Protein AF-J3NF27-F1 (afdb_monomer)

Secondary structure (DSSP, 8-state):
---------------------------------------PPPP------PPPP---TT-HHHHHHHHTT-SS--PBPSS--GGGTTS--B-SSSHHHHHHHGGGTS-S--HHHHHHHHHHHTT-S-SHHHHHHHHHHHHHHHHHT----TTS-HHHHHHHHHHHHHHHHHHHSPPPHHHHHHHHHHHHHHHT--TTS-HHHHHHHHHHHHHHHHHT-

Solvent-accessible surface area (backbone atoms only — not comparable to full-atom values): 14207 Å² total; per-residue (Å²): 136,81,83,89,82,86,85,92,83,89,82,86,86,90,84,94,87,87,90,88,93,85,89,88,86,88,87,82,89,90,86,87,84,90,78,92,84,85,90,72,82,86,78,92,78,81,88,71,88,67,71,78,74,75,83,57,58,82,42,62,72,58,41,55,58,47,59,77,66,44,85,48,72,72,55,65,49,86,87,70,55,79,94,46,68,67,51,91,53,63,54,84,77,66,47,60,66,59,45,60,72,39,55,84,71,51,70,96,68,46,69,53,47,53,53,50,31,52,33,53,59,70,50,76,58,66,58,58,63,54,47,32,49,52,51,50,54,21,50,40,56,47,49,69,74,55,75,73,58,96,91,57,57,56,49,62,53,51,49,52,51,53,49,54,54,49,51,54,40,41,54,46,42,82,77,43,72,64,34,54,52,49,52,53,50,51,51,52,50,45,69,65,56,65,88,86,56,52,72,69,58,51,44,50,51,52,42,51,53,49,55,55,54,55,76,75,108

pLDDT: mean 72.09, std 24.54, range [23.0, 96.94]

Organism: Oryza brachyantha (NCBI:txid4533)

Radius of gyration: 32.24 Å; Cα contacts (8 Å, |Δi|>4): 129; chains: 1; bounding box: 86×68×74 Å

Structure (mmCIF, N/CA/C/O backbone):
data_AF-J3NF27-F1
#
_entry.id   AF-J3NF27-F1
#
loop_
_atom_site.group_PDB
_atom_site.id
_atom_site.type_symbol
_atom_site.label_atom_id
_atom_site.label_alt_id
_atom_site.label_comp_id
_atom_site.label_asym_id
_atom_site.label_entity_id
_atom_site.label_seq_id
_atom_site.pdbx_PDB_ins_code
_atom_site.Cartn_x
_atom_site.Cartn_y
_atom_site.Cartn_z
_atom_site.occupancy
_atom_site.B_iso_or_equiv
_atom_site.auth_seq_id
_atom_site.auth_comp_id
_atom_site.auth_asym_id
_atom_site.auth_atom_id
_atom_site.pdbx_PDB_model_num
ATOM 1 N N . MET A 1 1 ? 67.887 -5.709 55.151 1.00 38.72 1 MET A N 1
ATOM 2 C CA . MET A 1 1 ? 68.821 -4.666 54.676 1.00 38.72 1 MET A CA 1
ATOM 3 C C . MET A 1 1 ? 68.068 -3.852 53.633 1.00 38.72 1 MET A C 1
ATOM 5 O O . MET A 1 1 ? 67.828 -4.364 52.553 1.00 38.72 1 MET A O 1
ATOM 9 N N . LEU A 1 2 ? 67.312 -2.856 54.103 1.00 35.19 2 LEU A N 1
ATOM 10 C CA . LEU A 1 2 ? 67.632 -1.416 54.015 1.00 35.19 2 LEU A CA 1
ATOM 11 C C . LEU A 1 2 ? 67.381 -0.881 52.589 1.00 35.19 2 LEU A C 1
ATOM 13 O O . LEU A 1 2 ? 68.084 -1.260 51.667 1.00 35.19 2 LEU A O 1
ATOM 17 N N . SER A 1 3 ? 66.267 -0.193 52.328 1.00 27.91 3 SER A N 1
ATOM 18 C CA . SER A 1 3 ? 65.952 1.206 52.695 1.00 27.91 3 SER A CA 1
ATOM 19 C C . SER A 1 3 ? 66.432 2.211 51.641 1.00 27.91 3 SER A C 1
ATOM 21 O O . SER A 1 3 ? 67.626 2.415 51.485 1.00 27.91 3 SER A O 1
ATOM 23 N N . THR A 1 4 ? 65.443 2.835 50.980 1.00 28.27 4 THR A N 1
ATOM 24 C CA . THR A 1 4 ? 65.276 4.286 50.721 1.00 28.27 4 THR A CA 1
ATOM 25 C C . THR A 1 4 ? 66.460 5.122 50.213 1.00 28.27 4 THR A C 1
ATOM 27 O O . THR A 1 4 ? 67.489 5.175 50.871 1.00 28.27 4 THR A O 1
ATOM 30 N N . LEU A 1 5 ? 66.219 5.968 49.196 1.00 31.45 5 LEU A N 1
ATOM 31 C CA . LEU A 1 5 ? 66.137 7.442 49.341 1.00 31.45 5 LEU A CA 1
ATOM 32 C C . LEU A 1 5 ? 66.128 8.167 47.976 1.00 31.45 5 LEU A C 1
ATOM 34 O O . LEU A 1 5 ? 67.059 8.044 47.186 1.00 31.45 5 LEU A O 1
ATOM 38 N N . SER A 1 6 ? 65.099 8.994 47.755 1.00 32.41 6 SER A N 1
ATOM 39 C CA . SER A 1 6 ? 65.189 10.239 46.965 1.00 32.41 6 SER A CA 1
ATOM 40 C C . SER A 1 6 ? 66.059 11.269 47.709 1.00 32.41 6 SER A C 1
ATOM 42 O O . SER A 1 6 ? 66.229 11.137 48.923 1.00 32.41 6 SER A O 1
ATOM 44 N N . PRO A 1 7 ? 66.575 12.322 47.044 1.00 37.19 7 PRO A N 1
ATOM 45 C CA . PRO A 1 7 ? 65.906 13.648 47.051 1.00 37.19 7 PRO A CA 1
ATOM 46 C C . PRO A 1 7 ? 66.094 14.403 45.700 1.00 37.19 7 PRO A C 1
ATOM 48 O O . PRO A 1 7 ? 67.005 14.091 44.947 1.00 37.19 7 PRO A O 1
ATOM 51 N N . ALA A 1 8 ? 65.250 15.307 45.181 1.00 27.48 8 ALA A N 1
ATOM 52 C CA . ALA A 1 8 ? 64.529 16.485 45.692 1.00 27.48 8 ALA A CA 1
ATOM 53 C C . ALA A 1 8 ? 65.416 17.676 46.130 1.00 27.48 8 ALA A C 1
ATOM 55 O O . ALA A 1 8 ? 65.909 17.660 47.248 1.00 27.48 8 ALA A O 1
ATOM 56 N N . LEU A 1 9 ? 65.541 18.722 45.286 1.00 28.27 9 LEU A N 1
ATOM 57 C CA . LEU A 1 9 ? 65.579 20.177 45.617 1.00 28.27 9 LEU A CA 1
ATOM 58 C C . LEU A 1 9 ? 65.883 20.969 44.317 1.00 28.27 9 LEU A C 1
ATOM 60 O O . LEU A 1 9 ? 66.938 20.782 43.732 1.00 28.27 9 LEU A O 1
ATOM 64 N N . SER A 1 10 ? 64.976 21.715 43.674 1.00 28.06 10 SER A N 1
ATOM 65 C CA . SER A 1 10 ? 64.235 22.934 44.055 1.00 28.06 10 SER A CA 1
ATOM 66 C C . SER A 1 10 ? 65.091 24.202 44.179 1.00 28.06 10 SER A C 1
ATOM 68 O O . SER A 1 10 ? 66.034 24.207 44.965 1.00 28.06 10 SER A O 1
ATOM 70 N N . LYS A 1 11 ? 64.664 25.291 43.510 1.00 28.86 11 LYS A N 1
ATOM 71 C CA . LYS A 1 11 ? 64.509 26.649 44.084 1.00 28.86 11 LYS A CA 1
ATOM 72 C C . LYS A 1 11 ? 63.882 27.646 43.081 1.00 28.86 11 LYS A C 1
ATOM 74 O O . LYS A 1 11 ? 64.509 28.089 42.131 1.00 28.86 11 LYS A O 1
ATOM 79 N N . GLN A 1 12 ? 62.623 27.995 43.358 1.00 29.30 12 GLN A N 1
ATOM 80 C CA . GLN A 1 12 ? 62.011 29.340 43.229 1.00 29.30 12 GLN A CA 1
ATOM 81 C C . GLN A 1 12 ? 62.743 30.352 44.172 1.00 29.30 12 GLN A C 1
ATOM 83 O O . GLN A 1 12 ? 63.529 29.828 44.972 1.00 29.30 12 GLN A O 1
ATOM 88 N N . PRO A 1 13 ? 62.494 31.707 44.246 1.00 37.75 13 PRO A N 1
ATOM 89 C CA . PRO A 1 13 ? 61.142 32.338 44.291 1.00 37.75 13 PRO A CA 1
ATOM 90 C C . PRO A 1 13 ? 60.928 33.888 44.077 1.00 37.75 13 PRO A C 1
ATOM 92 O O . PRO A 1 13 ? 61.870 34.666 44.039 1.00 37.75 13 PRO A O 1
ATOM 95 N N . LYS A 1 14 ? 59.631 34.299 44.148 1.00 27.17 14 LYS A N 1
ATOM 96 C CA . LYS A 1 14 ? 59.021 35.545 44.747 1.00 27.17 14 LYS A CA 1
ATOM 97 C C . LYS A 1 14 ? 59.155 36.899 43.988 1.00 27.17 14 LYS A C 1
ATOM 99 O O . LYS A 1 14 ? 60.153 37.126 43.334 1.00 27.17 14 LYS A O 1
ATOM 104 N N . THR A 1 15 ? 58.196 37.855 43.979 1.00 26.75 15 THR A N 1
ATOM 105 C CA . THR A 1 15 ? 57.258 38.394 45.019 1.00 26.75 15 THR A CA 1
ATOM 106 C C . THR A 1 15 ? 56.151 39.280 44.352 1.00 26.75 15 THR A C 1
ATOM 108 O O . THR A 1 15 ? 56.492 40.022 43.443 1.00 26.75 15 THR A O 1
ATOM 111 N N . VAL A 1 16 ? 54.826 39.112 44.564 1.00 26.61 16 VAL A N 1
ATOM 112 C CA . VAL A 1 16 ? 53.855 39.715 45.547 1.00 26.61 16 VAL A CA 1
ATOM 113 C C . VAL A 1 16 ? 53.497 41.220 45.379 1.00 26.61 16 VAL A C 1
ATOM 115 O O . VAL A 1 16 ? 54.385 42.053 45.523 1.00 26.61 16 VAL A O 1
ATOM 118 N N . LYS A 1 17 ? 52.189 41.559 45.219 1.00 27.86 17 LYS A N 1
ATOM 119 C CA . LYS A 1 17 ? 51.332 42.392 46.133 1.00 27.86 17 LYS A CA 1
ATOM 120 C C . LYS A 1 17 ? 49.906 42.705 45.572 1.00 27.86 17 LYS A C 1
ATOM 122 O O . LYS A 1 17 ? 49.760 43.311 44.521 1.00 27.86 17 LYS A O 1
ATOM 127 N N . THR A 1 18 ? 48.879 42.293 46.329 1.00 28.12 18 THR A N 1
ATOM 128 C CA . THR A 1 18 ? 47.422 42.662 46.376 1.00 28.12 18 THR A CA 1
ATOM 129 C C . THR A 1 18 ? 47.214 43.997 47.172 1.00 28.12 18 THR A C 1
ATOM 131 O O . THR A 1 18 ? 48.272 44.500 47.559 1.00 28.12 18 THR A O 1
ATOM 134 N N . PRO A 1 19 ? 46.016 44.577 47.558 1.00 36.19 19 PRO A N 1
ATOM 135 C CA . PRO A 1 19 ? 44.650 43.990 47.756 1.00 36.19 19 PRO A CA 1
ATOM 136 C C . PRO A 1 19 ? 43.342 44.908 47.787 1.00 36.19 19 PRO A C 1
ATOM 138 O O . PRO A 1 19 ? 43.402 46.115 47.621 1.00 36.19 19 PRO A O 1
ATOM 141 N N . PHE A 1 20 ? 42.178 44.288 48.126 1.00 24.28 20 PHE A N 1
ATOM 142 C CA . PHE A 1 20 ? 40.976 44.728 48.927 1.00 24.28 20 PHE A CA 1
ATOM 143 C C . PHE A 1 20 ? 39.781 45.631 48.419 1.00 24.28 20 PHE A C 1
ATOM 145 O O . PHE A 1 20 ? 39.892 46.843 48.335 1.00 24.28 20 PHE A O 1
ATOM 152 N N . ARG A 1 21 ? 38.590 44.979 48.286 1.00 23.00 21 ARG A N 1
ATOM 153 C CA . ARG A 1 21 ? 37.154 45.212 48.721 1.00 23.00 21 ARG A CA 1
ATOM 154 C C . ARG A 1 21 ? 36.420 46.592 48.755 1.00 23.00 21 ARG A C 1
ATOM 156 O O . ARG A 1 21 ? 36.882 47.478 49.462 1.00 23.00 21 ARG A O 1
ATOM 163 N N . LYS A 1 22 ? 35.137 46.625 48.288 1.00 24.41 22 LYS A N 1
ATOM 164 C CA . LYS A 1 22 ? 33.825 46.835 49.022 1.00 24.41 22 LYS A CA 1
ATOM 165 C C . LYS A 1 22 ? 32.648 47.314 48.101 1.00 24.41 22 LYS A C 1
ATOM 16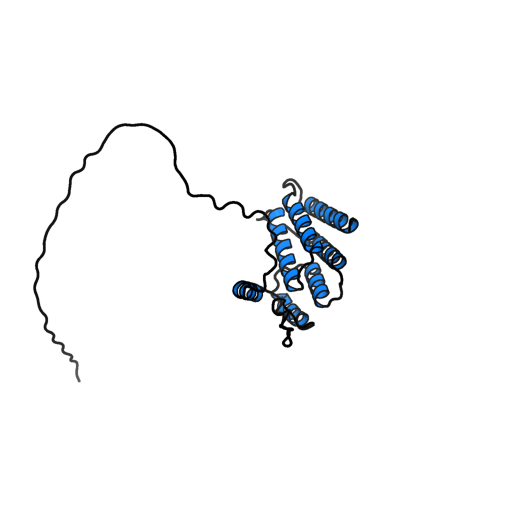7 O O . LYS A 1 22 ? 32.875 48.161 47.250 1.00 24.41 22 LYS A O 1
ATOM 172 N N . ASP A 1 23 ? 31.421 46.803 48.319 1.00 23.97 23 ASP A N 1
ATOM 173 C CA . ASP A 1 23 ? 30.097 47.220 47.745 1.00 23.97 23 ASP A CA 1
ATOM 174 C C . ASP A 1 23 ? 29.481 48.466 48.470 1.00 23.97 23 ASP A C 1
ATOM 176 O O . ASP A 1 23 ? 30.093 48.908 49.446 1.00 23.97 23 ASP A O 1
ATOM 180 N N . PRO A 1 24 ? 28.191 48.875 48.275 1.00 42.59 24 PRO A N 1
ATOM 181 C CA . PRO A 1 24 ? 27.401 49.366 47.115 1.00 42.59 24 PRO A CA 1
ATOM 182 C C . PRO A 1 24 ? 26.799 50.790 47.410 1.00 42.59 24 PRO A C 1
ATOM 184 O O . PRO A 1 24 ? 27.297 51.458 48.316 1.00 42.59 24 PRO A O 1
ATOM 187 N N . PRO A 1 25 ? 25.742 51.301 46.718 1.00 29.50 25 PRO A N 1
ATOM 188 C CA . PRO A 1 25 ? 24.385 51.101 47.269 1.00 29.50 25 PRO A CA 1
ATOM 189 C C . PRO A 1 25 ? 23.214 50.983 46.261 1.00 29.50 25 PRO A C 1
ATOM 191 O O . PRO A 1 25 ? 23.238 51.484 45.139 1.00 29.50 25 PRO A O 1
ATOM 194 N N . GLN A 1 26 ? 22.155 50.332 46.754 1.00 25.97 26 GLN A N 1
ATOM 195 C CA . GLN A 1 26 ? 20.780 50.277 46.243 1.00 25.97 26 GLN A CA 1
ATOM 196 C C . GLN A 1 26 ? 20.102 51.655 46.173 1.00 25.97 26 GLN A C 1
ATOM 198 O O . GLN A 1 26 ? 20.280 52.451 47.090 1.00 25.97 26 GLN A O 1
ATOM 203 N N . VAL A 1 27 ? 19.164 51.826 45.228 1.00 25.62 27 VAL A N 1
ATOM 204 C CA . VAL A 1 27 ? 17.848 52.446 45.497 1.00 25.62 27 VAL A CA 1
ATOM 205 C C . VAL A 1 27 ? 16.772 51.719 44.667 1.00 25.62 27 VAL A C 1
ATOM 207 O O . VAL A 1 27 ? 16.910 51.563 43.458 1.00 25.62 27 VAL A O 1
ATOM 210 N N . THR A 1 28 ? 15.706 51.261 45.326 1.00 24.97 28 THR A N 1
ATOM 211 C CA . THR A 1 28 ? 14.440 50.746 44.750 1.00 24.97 28 THR A CA 1
ATOM 212 C C . THR A 1 28 ? 13.275 51.703 45.115 1.00 24.97 28 THR A C 1
ATOM 214 O O . THR A 1 28 ? 13.498 52.600 45.923 1.00 24.97 28 THR A O 1
ATOM 217 N N . PRO A 1 29 ? 12.015 51.434 44.702 1.00 42.75 29 PRO A N 1
ATOM 218 C CA . PRO A 1 29 ? 11.220 51.982 43.580 1.00 42.75 29 PRO A CA 1
ATOM 219 C C . PRO A 1 29 ? 10.152 53.013 44.102 1.00 42.75 29 PRO A C 1
ATOM 221 O O . PRO A 1 29 ? 10.352 53.444 45.239 1.00 42.75 29 PRO A O 1
ATOM 224 N N . PRO A 1 30 ? 9.053 53.462 43.411 1.00 37.19 30 PRO A N 1
ATOM 225 C CA . PRO A 1 30 ? 7.902 52.631 42.975 1.00 37.19 30 PRO A CA 1
ATOM 226 C C . PRO A 1 30 ? 7.066 53.146 41.751 1.00 37.19 30 PRO A C 1
ATOM 228 O O . PRO A 1 30 ? 7.314 54.204 41.187 1.00 37.19 30 PRO A O 1
ATOM 231 N N . VAL A 1 31 ? 5.990 52.396 41.447 1.00 25.67 31 VAL A N 1
ATOM 232 C CA . VAL A 1 31 ? 4.695 52.803 40.827 1.00 25.67 31 VAL A CA 1
ATOM 233 C C . VAL A 1 31 ? 4.451 52.536 39.319 1.00 25.67 31 VAL A C 1
ATOM 235 O O . VAL A 1 31 ? 4.689 53.369 38.458 1.00 25.67 31 VAL A O 1
ATOM 238 N N . ALA A 1 32 ? 3.842 51.363 39.086 1.00 27.17 32 ALA A N 1
ATOM 239 C CA . ALA A 1 32 ? 2.596 51.079 38.344 1.00 27.17 32 ALA A CA 1
ATOM 240 C C . ALA A 1 32 ? 2.436 51.259 36.807 1.00 27.17 32 ALA A C 1
ATOM 242 O O . ALA A 1 32 ? 2.627 52.326 36.237 1.00 27.17 32 ALA A O 1
ATOM 243 N N . SER A 1 33 ? 1.853 50.185 36.239 1.00 30.47 33 SER A N 1
ATOM 244 C CA . SER A 1 33 ? 0.813 50.132 35.188 1.00 30.47 33 SER A CA 1
ATOM 245 C C . SER A 1 33 ? 1.198 49.790 33.735 1.00 30.47 33 SER A C 1
ATOM 247 O O . SER A 1 33 ? 1.707 50.604 32.977 1.00 30.47 33 SER A O 1
ATOM 249 N N . ASP A 1 34 ? 0.821 48.556 33.369 1.00 28.70 34 ASP A N 1
ATOM 250 C CA . ASP A 1 34 ? 0.166 48.107 32.127 1.00 28.70 34 ASP A CA 1
ATOM 251 C C . ASP A 1 34 ? 0.653 48.594 30.747 1.00 28.70 34 ASP A C 1
ATOM 253 O O . ASP A 1 34 ? 0.306 49.681 30.294 1.00 28.70 34 ASP A O 1
ATOM 257 N N . LYS A 1 35 ? 1.239 47.672 29.964 1.00 30.81 35 LYS A N 1
ATOM 258 C CA . LYS A 1 35 ? 0.612 47.072 28.756 1.00 30.81 35 LYS A CA 1
ATOM 259 C C . LYS A 1 35 ? 1.616 46.238 27.946 1.00 30.81 35 LYS A C 1
ATOM 261 O O . LYS A 1 35 ? 2.618 46.733 27.454 1.00 30.81 35 LYS A O 1
ATOM 266 N N . LYS A 1 36 ? 1.259 44.961 27.764 1.00 27.81 36 LYS A N 1
ATOM 267 C CA . LYS A 1 36 ? 1.225 44.213 26.491 1.00 27.81 36 LYS A CA 1
ATOM 268 C C . LYS A 1 36 ? 2.224 44.654 25.405 1.00 27.81 36 LYS A C 1
ATOM 270 O O . LYS A 1 36 ? 1.997 45.675 24.772 1.00 27.81 36 LYS A O 1
ATOM 275 N N . THR A 1 37 ? 3.224 43.813 25.111 1.00 27.34 37 THR A N 1
ATOM 276 C CA . THR A 1 37 ? 3.481 43.139 23.809 1.00 27.34 37 THR A CA 1
ATOM 277 C C . THR A 1 37 ? 4.755 42.294 23.968 1.00 27.34 37 THR A C 1
ATOM 279 O O . THR A 1 37 ? 5.854 42.827 24.037 1.00 27.34 37 THR A O 1
ATOM 282 N N . SER A 1 38 ? 4.616 40.972 24.097 1.00 29.09 38 SER A N 1
ATOM 283 C CA . SER A 1 38 ? 5.748 40.036 24.069 1.00 29.09 38 SER A CA 1
ATOM 284 C C . SER A 1 38 ? 5.874 39.508 22.643 1.00 29.09 38 SER A C 1
ATOM 286 O O . SER A 1 38 ? 5.046 38.707 22.210 1.00 29.09 38 SER A O 1
ATOM 288 N N . GLU A 1 39 ? 6.879 39.979 21.907 1.00 29.05 39 GLU A N 1
ATOM 289 C CA . GLU A 1 39 ? 7.315 39.340 20.667 1.00 29.05 39 GLU A CA 1
ATOM 290 C C . GLU A 1 39 ? 8.013 38.019 21.019 1.00 29.05 39 GLU A C 1
ATOM 292 O O . GLU A 1 39 ? 9.094 37.991 21.609 1.00 29.05 39 GLU A O 1
ATOM 297 N N . ARG A 1 40 ? 7.349 36.905 20.699 1.00 33.59 40 ARG A N 1
ATOM 298 C CA . ARG A 1 40 ? 7.940 35.562 20.674 1.00 33.59 40 ARG A CA 1
ATOM 299 C C . ARG A 1 40 ? 8.435 35.250 19.252 1.00 33.59 40 ARG A C 1
ATOM 301 O O . ARG A 1 40 ? 7.799 35.677 18.290 1.00 33.59 40 ARG A O 1
ATOM 308 N N . PRO A 1 41 ? 9.543 34.500 19.114 1.00 34.78 41 PRO A N 1
ATOM 309 C CA . PRO A 1 41 ? 10.168 34.178 17.829 1.00 34.78 41 PRO A CA 1
ATOM 310 C C . PRO A 1 41 ? 9.263 33.299 16.944 1.00 34.78 41 PRO A C 1
ATOM 312 O O . PRO A 1 41 ? 8.407 32.586 17.473 1.00 34.78 41 PRO A O 1
ATOM 315 N N . PRO A 1 42 ? 9.436 33.326 15.606 1.00 38.25 42 PRO A N 1
ATOM 316 C CA . PRO A 1 42 ? 8.474 32.745 14.684 1.00 38.25 42 PRO A CA 1
ATOM 317 C C . PRO A 1 42 ? 8.445 31.215 14.745 1.00 38.25 42 PRO A C 1
ATOM 319 O O . PRO A 1 42 ? 9.461 30.523 14.630 1.00 38.25 42 PRO A O 1
ATOM 322 N N . ASP A 1 43 ? 7.213 30.745 14.897 1.00 32.28 43 ASP A N 1
ATOM 323 C CA . ASP A 1 43 ? 6.732 29.374 14.916 1.00 32.28 43 ASP A CA 1
ATOM 324 C C . ASP A 1 43 ? 7.237 28.541 13.729 1.00 32.28 43 ASP A C 1
ATOM 326 O O . ASP A 1 43 ? 7.066 28.890 12.556 1.00 32.28 43 ASP A O 1
ATOM 330 N N . ARG A 1 44 ? 7.820 27.379 14.036 1.00 44.41 44 ARG A N 1
ATOM 331 C CA . ARG A 1 44 ? 8.158 26.341 13.058 1.00 44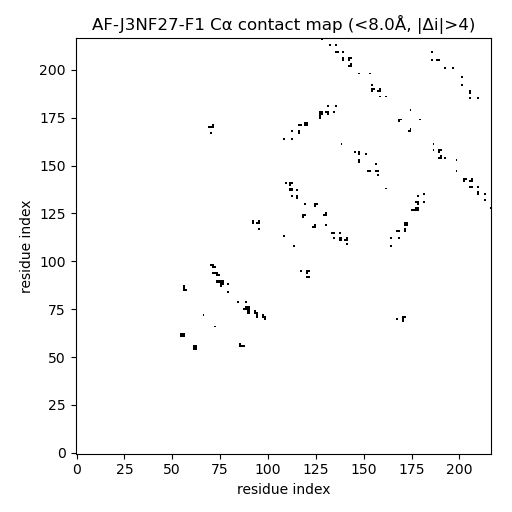.41 44 ARG A CA 1
ATOM 332 C C . ARG A 1 44 ? 6.933 25.474 12.780 1.00 44.41 44 ARG A C 1
ATOM 334 O O . ARG A 1 44 ? 6.964 24.280 13.049 1.00 44.41 44 ARG A O 1
ATOM 341 N N . ASP A 1 45 ? 5.895 26.034 12.170 1.00 48.81 45 ASP A N 1
ATOM 342 C CA . ASP A 1 45 ? 4.719 25.247 11.799 1.00 48.81 45 ASP A CA 1
ATOM 343 C C . ASP A 1 45 ? 4.226 25.546 10.386 1.00 48.81 45 ASP A C 1
ATOM 345 O O . ASP A 1 45 ? 3.573 26.554 10.124 1.00 48.81 45 ASP A O 1
ATOM 349 N N . ARG A 1 46 ? 4.565 24.619 9.472 1.00 46.56 46 ARG A N 1
ATOM 350 C CA . ARG A 1 46 ? 3.782 24.143 8.307 1.00 46.56 46 ARG A CA 1
ATOM 351 C C . ARG A 1 46 ? 4.675 23.323 7.366 1.00 46.56 46 ARG A C 1
ATOM 353 O O . ARG A 1 46 ? 4.930 23.704 6.229 1.00 46.56 46 ARG A O 1
ATOM 360 N N . LYS A 1 47 ? 5.099 22.130 7.791 1.00 43.56 47 LYS A N 1
ATOM 361 C CA . LYS A 1 47 ? 5.434 21.060 6.831 1.00 43.56 47 LYS A CA 1
ATOM 362 C C . LYS A 1 47 ? 4.200 20.180 6.639 1.00 43.56 47 LYS A C 1
ATOM 364 O O . LYS A 1 47 ? 4.141 19.059 7.127 1.00 43.56 47 LYS A O 1
ATOM 369 N N . LYS A 1 48 ? 3.184 20.740 5.974 1.00 44.78 48 LYS A N 1
ATOM 370 C CA . LYS A 1 48 ? 2.028 19.980 5.481 1.00 44.78 48 LYS A CA 1
ATOM 371 C C . LYS A 1 48 ? 2.488 19.039 4.366 1.00 44.78 48 LYS A C 1
ATOM 373 O O . LYS A 1 48 ? 3.061 19.512 3.395 1.00 44.78 48 LYS A O 1
ATOM 378 N N . ASP A 1 49 ? 2.213 17.746 4.528 1.00 47.50 49 ASP A N 1
ATOM 379 C CA . ASP A 1 49 ? 1.792 16.797 3.479 1.00 47.50 49 ASP A CA 1
ATOM 380 C C . ASP A 1 49 ? 2.498 16.820 2.107 1.00 47.50 49 ASP A C 1
ATOM 382 O O . ASP A 1 49 ? 1.887 16.533 1.078 1.00 47.50 49 ASP A O 1
ATOM 386 N N . ILE A 1 50 ? 3.801 17.095 2.053 1.00 43.19 50 ILE A N 1
ATOM 387 C CA . ILE A 1 50 ? 4.580 16.770 0.854 1.00 43.19 50 ILE A CA 1
ATOM 388 C C . ILE A 1 50 ? 4.901 15.273 0.962 1.00 43.19 50 ILE A C 1
ATOM 390 O O . ILE A 1 50 ? 5.483 14.866 1.977 1.00 43.19 50 ILE A O 1
ATOM 394 N N . PRO A 1 51 ? 4.532 14.432 -0.030 1.00 45.41 51 PRO A N 1
ATOM 395 C CA . PRO A 1 51 ? 5.064 13.075 -0.116 1.00 45.41 51 PRO A CA 1
ATOM 396 C C . PRO A 1 51 ? 6.579 13.159 0.082 1.00 45.41 51 PRO A C 1
ATOM 398 O O . PRO A 1 51 ? 7.169 14.112 -0.436 1.00 45.41 51 PRO A O 1
ATOM 401 N N . PRO A 1 52 ? 7.218 12.244 0.835 1.00 50.97 52 PRO A N 1
ATOM 402 C CA . PRO A 1 52 ? 8.663 12.303 1.012 1.00 50.97 52 PRO A CA 1
ATOM 403 C C . PRO A 1 52 ? 9.292 12.519 -0.370 1.00 50.97 52 PRO A C 1
ATOM 405 O O . PRO A 1 52 ? 8.922 11.785 -1.296 1.00 50.97 52 PRO A O 1
ATOM 408 N N . PRO A 1 53 ? 10.108 13.580 -0.551 1.00 52.59 53 PRO A N 1
ATOM 409 C CA . PRO A 1 53 ? 10.633 13.917 -1.861 1.00 52.59 53 PRO A CA 1
ATOM 410 C C . PRO A 1 53 ? 11.261 12.656 -2.426 1.00 52.59 53 PRO A C 1
ATOM 412 O O . PRO A 1 53 ? 12.028 11.983 -1.729 1.00 52.59 53 PRO A O 1
ATOM 415 N N . ARG A 1 54 ? 10.845 12.304 -3.649 1.00 57.97 54 ARG A N 1
ATOM 416 C CA . ARG A 1 54 ? 11.391 11.162 -4.379 1.00 57.97 54 ARG A CA 1
ATOM 417 C C . ARG A 1 54 ? 12.906 11.241 -4.231 1.00 57.97 54 ARG A C 1
ATOM 419 O O . ARG A 1 54 ? 13.469 12.309 -4.460 1.00 57.97 54 ARG A O 1
ATOM 426 N N . MET A 1 55 ? 13.511 10.157 -3.746 1.00 66.62 55 MET A N 1
ATOM 427 C CA . MET A 1 55 ? 14.935 10.115 -3.425 1.00 66.62 55 MET A CA 1
ATOM 428 C C . MET A 1 55 ? 15.728 10.701 -4.593 1.00 66.62 55 MET A C 1
ATOM 430 O O . MET A 1 55 ? 15.648 10.188 -5.708 1.00 66.62 55 MET A O 1
ATOM 434 N N . GLN A 1 56 ? 16.395 11.830 -4.346 1.00 67.62 56 GLN A N 1
ATOM 435 C CA . GLN A 1 56 ? 17.244 12.470 -5.338 1.00 67.62 56 GLN A CA 1
ATOM 436 C C . GLN A 1 56 ? 18.609 11.808 -5.242 1.00 67.62 56 GLN A C 1
ATOM 438 O O . GLN A 1 56 ? 19.268 11.898 -4.208 1.00 67.62 56 GLN A O 1
ATOM 443 N N . PHE A 1 57 ? 18.979 11.107 -6.304 1.00 70.19 57 PHE A N 1
ATOM 444 C CA . PHE A 1 57 ? 20.183 10.286 -6.348 1.00 70.19 57 PHE A CA 1
ATOM 445 C C . PHE A 1 57 ? 21.460 11.089 -6.620 1.00 70.19 57 PHE A C 1
ATOM 447 O O . PHE A 1 57 ? 22.550 10.555 -6.457 1.00 70.19 57 PHE A O 1
ATOM 454 N N . ASP A 1 58 ? 21.328 12.376 -6.949 1.00 74.75 58 ASP A N 1
ATOM 455 C CA . ASP A 1 58 ? 22.465 13.287 -7.129 1.00 74.75 58 ASP A CA 1
ATOM 456 C C . ASP A 1 58 ? 23.127 13.679 -5.794 1.00 74.75 58 ASP A C 1
ATOM 458 O O . ASP A 1 58 ? 24.298 14.047 -5.758 1.00 74.75 58 ASP A O 1
ATOM 462 N N . ASP A 1 59 ? 22.387 13.613 -4.680 1.00 79.94 59 ASP A N 1
ATOM 463 C CA . ASP A 1 59 ? 22.890 13.965 -3.349 1.00 79.94 59 ASP A CA 1
ATOM 464 C C . ASP A 1 59 ? 23.442 12.718 -2.642 1.00 79.94 59 ASP A C 1
ATOM 466 O O . ASP A 1 59 ? 22.699 11.907 -2.077 1.00 79.94 59 ASP A O 1
ATOM 470 N N . VAL A 1 60 ? 24.770 12.584 -2.656 1.00 78.56 60 VAL A N 1
ATOM 471 C CA . VAL A 1 60 ? 25.508 11.436 -2.102 1.00 78.56 60 VAL A CA 1
ATOM 472 C C . VAL A 1 60 ? 25.147 11.168 -0.636 1.00 78.56 60 VAL A C 1
ATOM 474 O O . VAL A 1 60 ? 24.906 10.022 -0.251 1.00 78.56 60 VAL A O 1
ATOM 477 N N . HIS A 1 61 ? 25.010 12.212 0.187 1.00 81.25 61 HIS A N 1
ATOM 478 C CA . HIS A 1 61 ? 24.678 12.052 1.604 1.00 81.25 61 HIS A CA 1
ATOM 479 C C . HIS A 1 61 ? 23.259 11.519 1.813 1.00 81.25 61 HIS A C 1
ATOM 481 O O . HIS A 1 61 ? 23.000 10.757 2.754 1.00 81.25 61 HIS A O 1
ATOM 487 N N . ARG A 1 62 ? 22.316 11.906 0.946 1.00 77.81 62 ARG A N 1
ATOM 488 C CA . ARG A 1 62 ? 20.951 11.370 0.976 1.00 77.81 62 ARG A CA 1
ATOM 489 C C . ARG A 1 62 ? 20.910 9.908 0.561 1.00 77.81 62 ARG A C 1
ATOM 491 O O . ARG A 1 62 ? 20.212 9.139 1.224 1.00 77.81 62 ARG A O 1
ATOM 498 N N . VAL A 1 63 ? 21.661 9.536 -0.474 1.00 75.94 63 VAL A N 1
ATOM 499 C CA . VAL A 1 63 ? 21.744 8.153 -0.956 1.00 75.94 63 VAL A CA 1
ATOM 500 C C . VAL A 1 63 ? 22.336 7.250 0.120 1.00 75.94 63 VAL A C 1
ATOM 502 O O . VAL A 1 63 ? 21.678 6.299 0.525 1.00 75.94 63 VAL A O 1
ATOM 505 N N . GLU A 1 64 ? 23.492 7.585 0.697 1.00 78.75 64 GLU A N 1
ATOM 506 C CA . GLU A 1 64 ? 24.107 6.769 1.756 1.00 78.75 64 GLU A CA 1
ATOM 507 C C . GLU A 1 64 ? 23.195 6.562 2.969 1.00 78.75 64 GLU A C 1
ATOM 509 O O . GLU A 1 64 ? 23.147 5.479 3.560 1.00 78.75 64 GLU A O 1
ATOM 514 N N . LYS A 1 65 ? 22.475 7.613 3.372 1.00 80.06 65 LYS A N 1
ATOM 515 C CA . LYS A 1 65 ? 21.537 7.553 4.494 1.00 80.06 65 LYS A CA 1
ATOM 516 C C . LYS A 1 65 ? 20.354 6.640 4.191 1.00 80.06 65 LYS A C 1
ATOM 518 O O . LYS A 1 65 ? 19.864 5.982 5.107 1.00 80.06 65 LYS A O 1
ATOM 523 N N . ALA A 1 66 ? 19.875 6.632 2.952 1.00 71.94 66 ALA A N 1
ATOM 524 C CA . ALA A 1 66 ? 18.805 5.748 2.519 1.00 71.94 66 ALA A CA 1
ATOM 525 C C . ALA A 1 66 ? 19.293 4.303 2.383 1.00 71.94 66 ALA A C 1
ATOM 527 O O . ALA A 1 66 ? 18.656 3.412 2.933 1.00 71.94 66 ALA A O 1
ATOM 528 N N . THR A 1 67 ? 20.462 4.075 1.780 1.00 71.75 67 THR A N 1
ATOM 529 C CA . THR A 1 67 ? 21.071 2.744 1.649 1.00 71.75 67 THR A CA 1
ATOM 530 C C . THR A 1 67 ? 21.294 2.093 3.011 1.00 71.75 67 THR A C 1
ATOM 532 O O . THR A 1 67 ? 20.931 0.939 3.198 1.00 71.75 67 THR A O 1
ATOM 535 N N . ARG A 1 68 ? 21.780 2.844 4.011 1.00 72.38 68 ARG A N 1
ATOM 536 C CA . ARG A 1 68 ? 21.927 2.348 5.396 1.00 72.38 68 ARG A CA 1
ATOM 537 C C . ARG A 1 68 ? 20.609 1.953 6.068 1.00 72.38 68 ARG A C 1
ATOM 539 O O . ARG A 1 68 ? 20.630 1.238 7.063 1.00 72.38 68 ARG A O 1
ATOM 546 N N . ARG A 1 69 ? 19.479 2.473 5.588 1.00 70.31 69 ARG A N 1
ATOM 547 C CA . ARG A 1 69 ? 18.139 2.200 6.129 1.00 70.31 69 ARG A CA 1
ATOM 548 C C . ARG A 1 69 ? 17.380 1.146 5.329 1.00 70.31 69 ARG A C 1
ATOM 550 O O . ARG A 1 69 ? 16.375 0.660 5.838 1.00 70.31 69 ARG A O 1
ATOM 557 N N . SER A 1 70 ? 17.834 0.845 4.113 1.00 66.75 70 SER A N 1
ATOM 558 C CA . SER A 1 70 ? 17.203 -0.127 3.228 1.00 66.75 70 SER A CA 1
ATOM 559 C C . SER A 1 70 ? 17.318 -1.522 3.819 1.00 66.75 70 SER A C 1
ATOM 561 O O . SER A 1 70 ? 18.388 -1.941 4.267 1.00 66.75 70 SER A O 1
ATOM 563 N N . LEU A 1 71 ? 16.211 -2.253 3.800 1.00 63.31 71 LEU A N 1
ATOM 564 C CA . LEU A 1 71 ? 16.161 -3.640 4.256 1.00 63.31 71 LEU A CA 1
ATOM 565 C C . LEU A 1 71 ? 16.689 -4.603 3.185 1.00 63.31 71 LEU A C 1
ATOM 567 O O . LEU A 1 71 ? 17.226 -5.664 3.512 1.00 63.31 71 LEU A O 1
ATOM 571 N N . VAL A 1 72 ? 16.587 -4.196 1.918 1.00 64.25 72 VAL A N 1
ATOM 572 C CA . VAL A 1 72 ? 17.061 -4.940 0.749 1.00 64.25 72 VAL A CA 1
ATOM 573 C C . VAL A 1 72 ? 18.399 -4.356 0.300 1.00 64.25 72 VAL A C 1
ATOM 575 O O . VAL A 1 72 ? 18.482 -3.169 -0.034 1.00 64.25 72 VAL A O 1
ATOM 578 N N . ILE A 1 73 ? 19.456 -5.174 0.280 1.00 66.50 73 ILE A N 1
ATOM 579 C CA . ILE A 1 73 ? 20.736 -4.768 -0.308 1.00 66.50 73 ILE A CA 1
ATOM 580 C C . ILE A 1 73 ? 20.638 -4.981 -1.815 1.00 66.50 73 ILE A C 1
ATOM 582 O O . ILE A 1 73 ? 20.668 -6.104 -2.314 1.00 66.50 73 ILE A O 1
ATOM 586 N N . GLN A 1 74 ? 20.513 -3.884 -2.555 1.00 65.12 74 GLN A N 1
ATOM 587 C CA . GLN A 1 74 ? 20.498 -3.931 -4.010 1.00 65.12 74 GLN A CA 1
ATOM 588 C C . GLN A 1 74 ? 21.921 -3.711 -4.528 1.00 65.12 74 GLN A C 1
ATOM 590 O O . GLN A 1 74 ? 22.456 -2.605 -4.452 1.00 65.12 74 GLN A O 1
ATOM 595 N N . ALA A 1 75 ? 22.549 -4.773 -5.039 1.00 66.62 75 ALA A N 1
ATOM 596 C CA . ALA A 1 75 ? 23.853 -4.665 -5.683 1.00 66.62 75 ALA A CA 1
ATOM 597 C C . ALA A 1 75 ? 23.733 -3.819 -6.958 1.00 66.62 75 ALA A C 1
ATOM 599 O O . ALA A 1 75 ? 22.895 -4.087 -7.828 1.00 66.62 75 ALA A O 1
ATOM 600 N N . GLU A 1 76 ? 24.558 -2.781 -7.056 1.00 70.75 76 GLU A N 1
ATOM 601 C CA . GLU A 1 76 ? 24.589 -1.904 -8.218 1.00 70.75 76 GLU A CA 1
ATOM 602 C C . GLU A 1 76 ? 25.223 -2.614 -9.423 1.00 70.75 76 GLU A C 1
ATOM 604 O O . GLU A 1 76 ? 26.198 -3.355 -9.290 1.00 70.75 76 GLU A O 1
ATOM 609 N N . ALA A 1 77 ? 24.671 -2.390 -10.617 1.00 70.75 77 ALA A N 1
ATOM 610 C CA . ALA A 1 77 ? 25.241 -2.905 -11.855 1.00 70.75 77 ALA A CA 1
ATOM 611 C C . ALA A 1 77 ? 26.626 -2.284 -12.095 1.00 70.75 77 ALA A C 1
ATOM 613 O O . ALA A 1 77 ? 26.777 -1.065 -12.006 1.00 70.75 77 ALA A O 1
ATOM 614 N N . GLN A 1 78 ? 27.623 -3.116 -12.413 1.00 69.19 78 GLN A N 1
ATOM 615 C CA . GLN A 1 78 ? 29.002 -2.659 -12.638 1.00 69.19 78 GLN A CA 1
ATOM 616 C C . GLN A 1 78 ? 29.173 -1.919 -13.975 1.00 69.19 78 GLN A C 1
ATOM 618 O O . GLN A 1 78 ? 29.924 -0.952 -14.051 1.00 69.19 78 GLN A O 1
ATOM 623 N N . ASN A 1 79 ? 28.424 -2.314 -1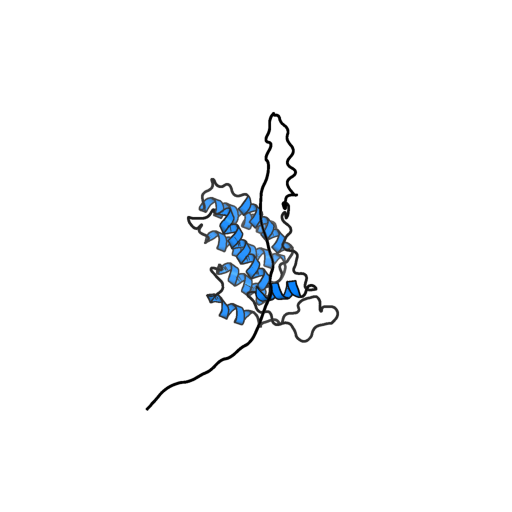5.010 1.00 74.44 79 ASN A N 1
ATOM 624 C CA . ASN A 1 79 ? 28.442 -1.662 -16.322 1.00 74.44 79 ASN A CA 1
ATOM 625 C C . ASN A 1 79 ? 27.351 -0.589 -16.401 1.00 74.44 79 ASN A C 1
ATOM 627 O O . ASN A 1 79 ? 26.226 -0.868 -16.815 1.00 74.44 79 ASN A O 1
ATOM 631 N N . ARG A 1 80 ? 27.680 0.637 -15.979 1.00 77.00 80 ARG A N 1
ATOM 632 C CA . ARG A 1 80 ? 26.758 1.783 -15.994 1.00 77.00 80 ARG A CA 1
ATOM 633 C C . ARG A 1 80 ? 26.945 2.634 -17.239 1.00 77.00 80 ARG A C 1
ATOM 635 O O . ARG A 1 80 ? 28.059 2.996 -17.595 1.00 77.00 80 ARG A O 1
ATOM 642 N N . VAL A 1 81 ? 25.833 3.021 -17.849 1.00 83.44 81 VAL A N 1
ATOM 643 C CA . VAL A 1 81 ? 25.813 3.983 -18.959 1.00 83.44 81 VAL A CA 1
ATOM 644 C C . VAL A 1 81 ? 26.013 5.402 -18.416 1.00 83.44 81 VAL A C 1
ATOM 646 O O . VAL A 1 81 ? 25.314 5.802 -17.484 1.00 83.44 81 VAL A O 1
ATOM 649 N N . GLU A 1 82 ? 26.921 6.181 -19.014 1.00 85.06 82 GLU A N 1
ATOM 650 C CA . GLU A 1 82 ? 27.301 7.520 -18.525 1.00 85.06 82 GLU A CA 1
ATOM 651 C C . GLU A 1 82 ? 26.116 8.486 -18.397 1.00 85.06 82 GLU A C 1
ATOM 653 O O . GLU A 1 82 ? 25.968 9.150 -17.370 1.00 85.06 82 GLU A O 1
ATOM 658 N N . LEU A 1 83 ? 25.215 8.496 -19.384 1.00 86.69 83 LEU A N 1
ATOM 659 C CA . LEU A 1 83 ? 24.020 9.349 -19.383 1.00 86.69 83 LEU A CA 1
ATOM 660 C C . LEU A 1 83 ? 23.061 9.051 -18.218 1.00 86.69 83 LEU A C 1
ATOM 662 O O . LEU A 1 83 ? 22.324 9.932 -17.782 1.00 86.69 83 LEU A O 1
ATOM 666 N N . PHE A 1 84 ? 23.074 7.825 -17.689 1.00 81.25 84 PHE A N 1
ATOM 667 C CA . PHE A 1 84 ? 22.143 7.364 -16.657 1.00 81.25 84 PHE A CA 1
ATOM 668 C C . PHE A 1 84 ? 22.809 7.161 -15.294 1.00 81.25 84 PHE A C 1
ATOM 670 O O . PHE A 1 84 ? 22.218 6.519 -14.433 1.00 81.25 84 PHE A O 1
ATOM 677 N N . ARG A 1 85 ? 24.005 7.719 -15.052 1.00 79.56 85 ARG A N 1
ATOM 678 C CA . ARG A 1 85 ? 24.696 7.592 -13.750 1.00 79.56 85 ARG A CA 1
ATOM 679 C C . ARG A 1 85 ? 23.895 8.132 -12.564 1.00 79.56 85 ARG A C 1
ATOM 681 O O . ARG A 1 85 ? 24.101 7.678 -11.446 1.00 79.56 85 ARG A O 1
ATOM 688 N N . HIS A 1 86 ? 22.993 9.076 -12.818 1.00 78.94 86 HIS A N 1
ATOM 689 C CA . HIS A 1 86 ? 22.078 9.637 -11.824 1.00 78.94 86 HIS A CA 1
ATOM 690 C C . HIS A 1 86 ? 20.901 8.700 -11.489 1.00 78.94 86 HIS A C 1
ATOM 692 O O . HIS A 1 86 ? 20.169 8.945 -10.534 1.00 78.94 86 HIS A O 1
ATOM 698 N N . LEU A 1 87 ? 20.681 7.635 -12.266 1.00 78.25 87 LEU A N 1
ATOM 699 C CA . LEU A 1 87 ? 19.656 6.632 -12.000 1.00 78.25 87 LEU A CA 1
ATOM 700 C C . LEU A 1 87 ? 20.305 5.372 -11.419 1.00 78.25 87 LEU A C 1
ATOM 702 O O . LEU A 1 87 ? 21.234 4.827 -12.018 1.00 78.25 87 LEU A O 1
ATOM 706 N N . PRO A 1 88 ? 19.789 4.838 -10.304 1.00 73.06 88 PRO A N 1
ATOM 707 C CA . PRO A 1 88 ? 20.245 3.555 -9.801 1.00 73.06 88 PRO A CA 1
ATOM 708 C C . PRO A 1 88 ? 19.962 2.455 -10.811 1.00 73.06 88 PRO A C 1
ATOM 710 O O . PRO A 1 88 ? 18.826 2.255 -11.247 1.00 73.06 88 PRO A O 1
ATOM 713 N N . GLN A 1 89 ? 21.007 1.713 -11.142 1.00 73.62 89 GLN A N 1
ATOM 714 C CA . GLN A 1 89 ? 20.906 0.480 -11.902 1.00 73.62 89 GLN A CA 1
ATOM 715 C C . GLN A 1 89 ? 21.241 -0.663 -10.959 1.00 73.62 89 GLN A C 1
ATOM 717 O O . GLN A 1 89 ? 22.364 -0.733 -10.457 1.00 73.62 89 GLN A O 1
ATOM 722 N N . TYR A 1 90 ? 20.261 -1.525 -10.707 1.00 72.81 90 TYR A N 1
ATOM 723 C CA . TYR A 1 90 ? 20.399 -2.675 -9.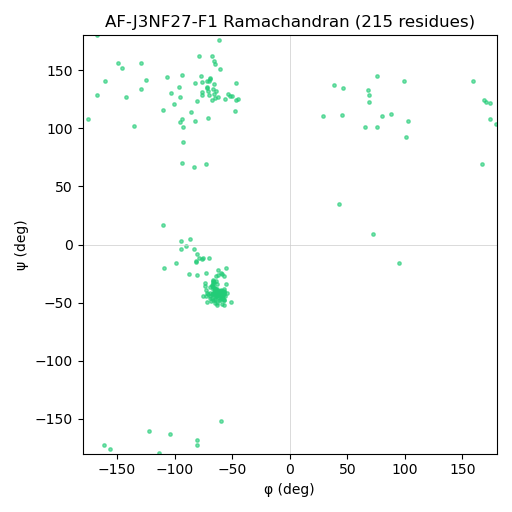824 1.00 72.81 90 TYR A CA 1
ATOM 724 C C . TYR A 1 90 ? 20.453 -3.968 -10.631 1.00 72.81 90 TYR A C 1
ATOM 726 O O . TYR A 1 90 ? 19.779 -4.108 -11.655 1.00 72.81 90 TYR A O 1
ATOM 734 N N . VAL A 1 91 ? 21.249 -4.921 -10.154 1.00 67.56 91 VAL A N 1
ATOM 735 C CA . VAL A 1 91 ? 21.297 -6.271 -10.720 1.00 67.56 91 VAL A CA 1
ATOM 736 C 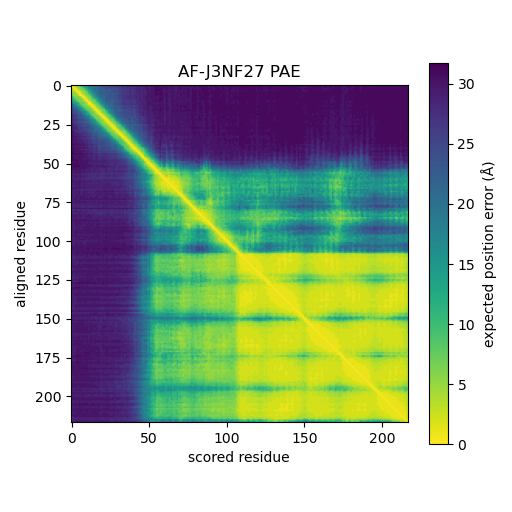C . VAL A 1 91 ? 20.002 -7.006 -10.361 1.00 67.56 91 VAL A C 1
ATOM 738 O O . VAL A 1 91 ? 19.550 -6.983 -9.214 1.00 67.56 91 VAL A O 1
ATOM 741 N N . HIS A 1 92 ? 19.385 -7.648 -11.353 1.00 62.81 92 HIS A N 1
ATOM 742 C CA . HIS A 1 92 ? 18.184 -8.454 -11.143 1.00 62.81 92 HIS A CA 1
ATOM 743 C C . HIS A 1 92 ? 18.564 -9.794 -10.488 1.00 62.81 92 HIS A C 1
ATOM 745 O O . HIS A 1 92 ? 19.571 -10.395 -10.848 1.00 62.81 92 HIS A O 1
ATOM 751 N N . GLY A 1 93 ? 17.757 -10.269 -9.533 1.00 60.03 93 GLY A N 1
ATOM 752 C CA . GLY A 1 93 ? 17.872 -11.624 -8.967 1.00 60.03 93 GLY A CA 1
ATOM 753 C C . GLY A 1 93 ? 18.692 -11.778 -7.677 1.00 60.03 93 GLY A C 1
ATOM 754 O O . GLY A 1 93 ? 18.500 -12.762 -6.973 1.00 60.03 93 GLY A O 1
ATOM 755 N N . THR A 1 94 ? 19.525 -10.809 -7.284 1.00 59.91 94 THR A N 1
ATOM 756 C CA . THR A 1 94 ? 20.315 -10.893 -6.030 1.00 59.91 94 THR A CA 1
ATOM 757 C C . THR A 1 94 ? 19.514 -10.569 -4.764 1.00 59.91 94 THR A C 1
ATOM 759 O O . THR A 1 94 ? 19.975 -10.818 -3.655 1.00 59.91 94 THR A O 1
ATOM 762 N N . GLN A 1 95 ? 18.307 -10.024 -4.921 1.00 64.69 95 GLN A N 1
ATOM 763 C CA . GLN A 1 95 ? 17.520 -9.435 -3.832 1.00 64.69 95 GLN A CA 1
ATOM 764 C C . GLN A 1 95 ? 16.637 -10.449 -3.089 1.00 64.69 95 GLN A C 1
ATOM 766 O O . GLN A 1 95 ? 16.311 -10.237 -1.924 1.00 64.69 95 GLN A O 1
ATOM 771 N N . LEU A 1 96 ? 16.248 -11.546 -3.752 1.00 64.56 96 LEU A N 1
ATOM 772 C CA . LEU A 1 96 ? 15.371 -12.569 -3.168 1.00 64.56 96 LEU A CA 1
ATOM 773 C C . LEU A 1 96 ? 16.064 -13.359 -2.038 1.00 64.56 96 LEU A C 1
ATOM 775 O O . LEU A 1 96 ? 15.494 -13.408 -0.949 1.00 64.56 96 LEU A O 1
ATOM 779 N N . PRO A 1 97 ? 17.302 -13.875 -2.205 1.00 64.94 97 PRO A N 1
ATOM 780 C CA . PRO A 1 97 ? 17.966 -14.643 -1.144 1.00 64.94 97 PRO A CA 1
ATOM 781 C C . PRO A 1 97 ? 18.303 -13.809 0.106 1.00 64.94 97 PRO A C 1
ATOM 783 O O . PRO A 1 97 ? 18.181 -14.284 1.236 1.00 64.94 97 PRO A O 1
ATOM 786 N N . ASP A 1 98 ? 18.694 -12.539 -0.070 1.00 65.56 98 ASP A N 1
ATOM 787 C CA . ASP A 1 98 ? 18.987 -11.622 1.046 1.00 65.56 98 ASP A CA 1
ATOM 788 C C . ASP A 1 98 ? 17.714 -11.297 1.846 1.00 65.56 98 ASP A C 1
ATOM 790 O O . ASP A 1 98 ? 17.728 -11.267 3.076 1.00 65.56 98 ASP A O 1
ATOM 794 N N . LEU A 1 99 ? 16.577 -11.133 1.165 1.00 67.25 99 LEU A N 1
ATOM 795 C CA . LEU A 1 99 ? 15.307 -10.867 1.831 1.00 67.25 99 LEU A CA 1
ATOM 796 C C . LEU A 1 99 ? 14.734 -12.106 2.541 1.00 67.25 99 LEU A C 1
ATOM 798 O O . LEU A 1 99 ? 14.134 -11.972 3.609 1.00 67.25 99 LEU A O 1
ATOM 802 N N . GLU A 1 100 ? 14.920 -13.299 1.977 1.00 66.44 100 GLU A N 1
ATOM 803 C CA . GLU A 1 100 ? 14.535 -14.568 2.609 1.00 66.44 100 GLU A CA 1
ATOM 804 C C . GLU A 1 100 ? 15.357 -14.842 3.875 1.00 66.44 100 GLU A C 1
ATOM 806 O O . GLU A 1 100 ? 14.798 -15.218 4.905 1.00 66.44 100 GLU A O 1
ATOM 811 N N . SER A 1 101 ? 16.666 -14.571 3.853 1.00 65.12 101 SER A N 1
ATOM 812 C CA . SER A 1 101 ? 17.522 -14.737 5.039 1.00 65.12 101 SER A CA 1
ATOM 813 C C . SER A 1 101 ? 17.179 -13.754 6.170 1.00 65.12 101 SER A C 1
ATOM 815 O O . SER A 1 101 ? 17.253 -14.100 7.350 1.00 65.12 101 SER A O 1
ATOM 817 N N . LYS A 1 102 ? 16.710 -12.547 5.826 1.00 64.38 102 LYS A N 1
ATOM 818 C CA . LYS A 1 102 ? 16.270 -11.507 6.773 1.00 64.38 102 LYS A CA 1
ATOM 819 C C . LYS A 1 102 ? 14.806 -11.622 7.193 1.00 64.38 102 LYS A C 1
ATOM 821 O O . LYS A 1 102 ? 14.332 -10.769 7.948 1.00 64.38 102 LYS A O 1
ATOM 826 N N . ASN A 1 103 ? 14.093 -12.665 6.768 1.00 61.66 103 ASN A N 1
ATOM 827 C CA . ASN A 1 103 ? 12.675 -12.846 7.083 1.00 61.66 103 ASN A CA 1
ATOM 828 C C . ASN A 1 103 ? 12.398 -12.865 8.602 1.00 61.66 103 ASN A C 1
ATOM 830 O O . ASN A 1 103 ? 11.342 -12.431 9.046 1.00 61.66 103 ASN A O 1
ATOM 834 N N . PHE A 1 104 ? 13.386 -13.273 9.407 1.00 52.69 104 PHE A N 1
ATOM 835 C CA . PHE A 1 104 ? 13.319 -13.286 10.874 1.00 52.69 104 PHE A CA 1
ATOM 836 C C . PHE A 1 104 ? 13.596 -11.923 11.546 1.00 52.69 104 PHE A C 1
ATOM 838 O O . PHE A 1 104 ? 13.336 -11.770 12.737 1.00 52.69 104 PHE A O 1
ATOM 845 N N . HIS A 1 105 ? 14.152 -10.945 10.817 1.00 56.00 105 HIS A N 1
ATOM 846 C CA . HIS A 1 105 ? 14.541 -9.616 11.326 1.00 56.00 105 HIS A CA 1
ATOM 847 C C . HIS A 1 105 ? 13.633 -8.489 10.816 1.00 56.00 105 HIS A C 1
ATOM 849 O O . HIS A 1 105 ? 13.573 -7.411 11.415 1.00 56.00 105 HIS A O 1
ATOM 855 N N . LEU A 1 106 ? 12.912 -8.725 9.717 1.00 59.00 106 LEU A N 1
ATOM 856 C CA . LEU A 1 106 ? 11.717 -7.957 9.390 1.00 59.00 106 LEU A CA 1
ATOM 857 C C . LEU A 1 106 ? 10.794 -8.112 10.600 1.00 59.00 106 LEU A C 1
ATOM 859 O O . LEU A 1 106 ? 10.557 -9.231 11.033 1.00 59.00 106 LEU A O 1
ATOM 863 N N . GLY A 1 107 ? 10.335 -7.014 11.204 1.00 62.81 107 GLY A N 1
ATOM 864 C CA . GLY A 1 107 ? 9.415 -7.080 12.346 1.00 62.81 107 GLY A CA 1
ATOM 865 C C . GLY A 1 107 ? 8.098 -7.799 11.990 1.00 62.81 107 GLY A C 1
ATOM 866 O O . GLY A 1 107 ? 8.046 -8.600 11.067 1.00 62.81 107 GLY A O 1
ATOM 867 N N . PRO A 1 108 ? 6.960 -7.499 12.635 1.00 72.81 108 PRO A N 1
ATOM 868 C CA . PRO A 1 108 ? 5.698 -8.144 12.275 1.00 72.81 108 PRO A CA 1
ATOM 869 C C . PRO A 1 108 ? 5.181 -7.612 10.921 1.00 72.81 108 PRO A C 1
ATOM 871 O O . PRO A 1 108 ? 4.232 -6.831 10.875 1.00 72.81 108 PRO A O 1
ATOM 874 N N . MET A 1 109 ? 5.851 -7.936 9.816 1.00 87.38 109 MET A N 1
ATOM 875 C CA . MET A 1 109 ? 5.400 -7.704 8.454 1.00 87.38 109 MET A CA 1
ATOM 876 C C . MET A 1 109 ? 4.266 -8.681 8.181 1.00 87.38 109 MET A C 1
ATOM 878 O O . MET A 1 109 ? 4.355 -9.858 8.523 1.00 87.38 109 MET A O 1
ATOM 882 N N . HIS A 1 110 ? 3.182 -8.201 7.579 1.00 92.38 110 HIS A N 1
ATOM 883 C CA . HIS A 1 110 ? 2.076 -9.093 7.258 1.00 92.38 110 HIS A CA 1
ATOM 884 C C . HIS A 1 110 ? 2.467 -10.014 6.089 1.00 92.38 110 HIS A C 1
ATOM 886 O O . HIS A 1 110 ? 3.004 -9.509 5.094 1.00 92.38 110 HIS A O 1
ATOM 892 N N . PRO A 1 111 ? 2.180 -11.330 6.149 1.00 92.31 111 PRO A N 1
ATOM 893 C CA . PRO A 1 111 ? 2.567 -12.276 5.100 1.00 92.31 111 PRO A CA 1
ATOM 894 C C . PRO A 1 111 ? 2.076 -11.889 3.701 1.00 92.31 111 PRO A C 1
ATOM 896 O O . PRO A 1 111 ? 2.783 -12.098 2.716 1.00 92.31 111 PRO A O 1
ATOM 899 N N . SER A 1 112 ? 0.895 -11.269 3.593 1.00 94.44 112 SER A N 1
ATOM 900 C CA . SER A 1 112 ? 0.359 -10.836 2.294 1.00 94.44 112 SER A CA 1
ATOM 901 C C . SER A 1 112 ? 1.154 -9.674 1.704 1.00 94.44 112 SER A C 1
ATOM 903 O O . SER A 1 112 ? 1.385 -9.634 0.497 1.00 94.44 112 SER A O 1
ATOM 905 N N . VAL A 1 113 ? 1.624 -8.750 2.546 1.00 94.00 113 VAL A N 1
ATOM 906 C CA . VAL A 1 113 ? 2.482 -7.636 2.117 1.00 94.00 113 VAL A CA 1
ATOM 907 C C . VAL A 1 113 ? 3.852 -8.157 1.695 1.00 94.00 113 VAL A C 1
ATOM 909 O O . VAL A 1 113 ? 4.351 -7.769 0.639 1.00 94.00 113 VAL A O 1
ATOM 912 N N . TYR A 1 114 ? 4.429 -9.075 2.476 1.00 91.44 114 TYR A N 1
ATOM 913 C CA . TYR A 1 114 ? 5.703 -9.711 2.147 1.00 91.44 114 TYR A CA 1
ATOM 914 C C . TYR A 1 114 ? 5.642 -10.434 0.794 1.00 91.44 114 TYR A C 1
ATOM 916 O O . TYR A 1 114 ? 6.484 -10.203 -0.073 1.00 91.44 114 TYR A O 1
ATOM 924 N N . LYS A 1 115 ? 4.578 -11.214 0.561 1.00 91.88 115 LYS A N 1
ATOM 925 C CA . LYS A 1 115 ? 4.328 -11.905 -0.711 1.00 91.88 115 LYS A CA 1
ATOM 926 C C . LYS A 1 115 ? 4.289 -10.947 -1.905 1.00 91.88 115 LYS A C 1
ATOM 928 O O . LYS A 1 115 ? 4.897 -11.242 -2.930 1.00 91.88 115 LYS A O 1
ATOM 933 N N . VAL A 1 116 ? 3.612 -9.803 -1.785 1.00 93.31 116 VAL A N 1
ATOM 934 C CA . VAL A 1 116 ? 3.589 -8.791 -2.858 1.00 93.31 116 VAL A CA 1
ATOM 935 C C . VAL A 1 116 ? 4.978 -8.193 -3.091 1.00 93.31 116 VAL A C 1
ATOM 937 O O . VAL A 1 116 ? 5.363 -7.998 -4.241 1.00 93.31 116 VAL A O 1
ATOM 940 N N . GLY A 1 117 ? 5.763 -7.967 -2.033 1.00 90.62 117 GLY A N 1
ATOM 941 C CA . GLY A 1 117 ? 7.164 -7.548 -2.155 1.00 90.62 117 GLY A CA 1
ATOM 942 C C . GLY A 1 117 ? 8.001 -8.532 -2.979 1.00 90.62 117 GLY A C 1
ATOM 943 O O . GLY A 1 117 ? 8.652 -8.130 -3.942 1.00 90.62 117 GLY A O 1
ATOM 944 N N . LEU A 1 118 ? 7.897 -9.834 -2.693 1.00 89.00 118 LEU A N 1
ATOM 945 C CA . LEU A 1 118 ? 8.559 -10.880 -3.486 1.00 89.00 118 LEU A CA 1
ATOM 946 C C . LEU A 1 118 ? 8.084 -10.895 -4.947 1.00 89.00 118 LEU A C 1
ATOM 948 O O . LEU A 1 118 ? 8.886 -11.054 -5.867 1.00 89.00 118 LEU A O 1
ATOM 952 N N . GLN A 1 119 ? 6.787 -10.689 -5.189 1.00 90.56 119 GLN A N 1
ATOM 953 C CA . GLN A 1 119 ? 6.227 -10.597 -6.542 1.00 90.56 119 GLN A CA 1
ATOM 954 C C . GLN A 1 119 ? 6.721 -9.361 -7.309 1.00 90.56 119 GLN A C 1
ATOM 956 O O . GLN A 1 119 ? 6.847 -9.412 -8.533 1.00 90.56 119 GLN A O 1
ATOM 961 N N . TYR A 1 120 ? 7.019 -8.259 -6.614 1.00 90.00 120 TYR A N 1
ATOM 962 C CA . TYR A 1 120 ? 7.634 -7.075 -7.218 1.00 90.00 120 TYR A CA 1
ATOM 963 C C . TYR A 1 120 ? 9.092 -7.329 -7.593 1.00 90.00 120 TYR A C 1
ATOM 965 O O . TYR A 1 120 ? 9.506 -6.933 -8.681 1.00 90.00 120 TYR A O 1
ATOM 973 N N . LEU A 1 121 ? 9.844 -8.003 -6.719 1.00 85.88 121 LEU A N 1
ATOM 974 C CA . LEU A 1 121 ? 11.252 -8.346 -6.934 1.00 85.88 121 LEU A CA 1
ATOM 975 C C . LEU A 1 121 ? 11.449 -9.356 -8.065 1.00 85.88 121 LEU A C 1
ATOM 977 O O . LEU A 1 121 ? 12.348 -9.204 -8.886 1.00 85.88 121 LEU A O 1
ATOM 981 N N . SER A 1 122 ? 10.591 -10.372 -8.120 1.00 85.06 122 SER A N 1
ATOM 982 C CA . SER A 1 122 ? 10.610 -11.404 -9.165 1.00 85.06 122 SER A CA 1
ATOM 983 C C . SER A 1 122 ? 10.051 -10.927 -10.508 1.00 85.06 122 SER A C 1
ATOM 985 O O . SER A 1 122 ? 10.193 -11.624 -11.507 1.00 85.06 122 SER A O 1
ATOM 987 N N . GLY A 1 123 ? 9.399 -9.760 -10.553 1.00 85.75 123 GLY A N 1
ATOM 988 C CA . GLY A 1 123 ? 8.787 -9.228 -11.773 1.00 85.75 123 GLY A CA 1
ATOM 989 C C . GLY A 1 123 ? 7.520 -9.963 -12.228 1.00 85.75 123 GLY A C 1
ATOM 990 O O . GLY A 1 123 ? 7.013 -9.673 -13.311 1.00 85.75 123 GLY A O 1
ATOM 991 N N . VAL A 1 124 ? 6.974 -10.871 -11.406 1.00 88.94 124 VAL A N 1
ATOM 992 C CA . VAL A 1 124 ? 5.745 -11.633 -11.710 1.00 88.94 124 VAL A CA 1
ATOM 993 C C . VAL A 1 124 ? 4.570 -10.700 -11.987 1.00 88.94 124 VAL A C 1
ATOM 995 O O . VAL A 1 124 ? 3.783 -10.934 -12.901 1.00 88.94 124 VAL A O 1
ATOM 998 N N . ILE A 1 125 ? 4.454 -9.618 -11.214 1.00 89.00 125 ILE A N 1
ATOM 999 C CA . ILE A 1 125 ? 3.466 -8.575 -11.483 1.00 89.00 125 ILE A CA 1
ATOM 1000 C C . ILE A 1 125 ? 4.149 -7.482 -12.292 1.00 89.00 125 ILE A C 1
ATOM 1002 O O . ILE A 1 125 ? 5.157 -6.918 -11.867 1.00 89.00 125 ILE A O 1
ATOM 1006 N N . SER A 1 126 ? 3.555 -7.139 -13.430 1.00 85.50 126 SER A N 1
ATOM 1007 C CA . SER A 1 126 ? 4.024 -6.077 -14.315 1.00 85.50 126 SER A CA 1
ATOM 1008 C C . SER A 1 126 ? 2.918 -5.055 -14.572 1.00 85.50 126 SER A C 1
ATOM 1010 O O . SER A 1 126 ? 1.749 -5.403 -14.713 1.00 85.50 126 SER A O 1
ATOM 1012 N N . GLY A 1 127 ? 3.290 -3.774 -14.633 1.00 87.69 127 GLY A N 1
ATOM 1013 C CA . GLY A 1 127 ? 2.368 -2.663 -14.887 1.00 87.69 127 GLY A CA 1
ATOM 1014 C C . GLY A 1 127 ? 1.913 -1.917 -13.628 1.00 87.69 127 GLY A C 1
ATOM 1015 O O . GLY A 1 127 ? 1.633 -2.496 -12.580 1.00 87.69 127 GLY A O 1
ATOM 1016 N N . GLY A 1 128 ? 1.813 -0.587 -13.738 1.00 87.88 128 GLY A N 1
ATOM 1017 C CA . GLY A 1 128 ? 1.537 0.288 -12.592 1.00 87.88 128 GLY A CA 1
ATOM 1018 C C . GLY A 1 128 ? 0.166 0.072 -11.941 1.00 87.88 128 GLY A C 1
ATOM 1019 O O . GLY A 1 128 ? 0.046 0.232 -10.725 1.00 87.88 128 GLY A O 1
ATOM 1020 N N . ASN A 1 129 ? -0.848 -0.316 -12.723 1.00 91.00 129 ASN A N 1
ATOM 1021 C CA . ASN A 1 129 ? -2.185 -0.629 -12.209 1.00 91.00 129 ASN A CA 1
ATOM 1022 C C . ASN A 1 129 ? -2.218 -1.991 -11.514 1.00 91.00 129 ASN A C 1
ATOM 10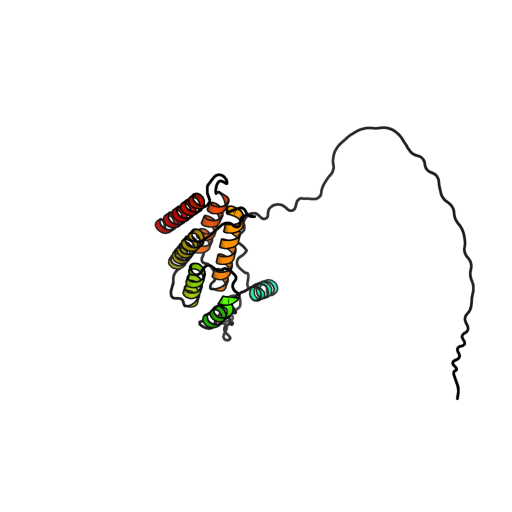24 O O . ASN A 1 129 ? -2.726 -2.073 -10.400 1.00 91.00 129 ASN A O 1
ATOM 1028 N N . ALA A 1 130 ? -1.607 -3.020 -12.110 1.00 92.88 130 ALA A N 1
ATOM 1029 C CA . ALA A 1 130 ? -1.517 -4.346 -11.504 1.00 92.88 130 ALA A CA 1
ATOM 1030 C C . ALA A 1 130 ? -0.766 -4.303 -10.163 1.00 92.88 130 ALA A C 1
ATOM 1032 O O . ALA A 1 130 ? -1.246 -4.849 -9.171 1.00 92.88 130 ALA A O 1
ATOM 1033 N N . HIS A 1 131 ? 0.348 -3.558 -10.091 1.00 93.06 131 HIS A N 1
ATOM 1034 C CA . HIS A 1 131 ? 1.033 -3.277 -8.823 1.00 93.06 131 HIS A CA 1
ATOM 1035 C C . HIS A 1 131 ? 0.101 -2.598 -7.815 1.00 93.06 131 HIS A C 1
ATOM 1037 O O . HIS A 1 131 ? -0.005 -3.028 -6.670 1.00 93.06 131 HIS A O 1
ATOM 1043 N N . CYS A 1 132 ? -0.632 -1.564 -8.231 1.00 94.50 132 CYS A N 1
ATOM 1044 C CA . CYS A 1 132 ? -1.553 -0.877 -7.331 1.00 94.50 132 CYS A CA 1
ATOM 1045 C C . CYS A 1 132 ? -2.640 -1.802 -6.767 1.00 94.50 132 CYS A C 1
ATOM 1047 O O . CYS A 1 132 ? -2.925 -1.730 -5.572 1.00 94.50 132 CYS A O 1
ATOM 1049 N N . VAL A 1 133 ? -3.245 -2.647 -7.604 1.00 95.12 133 VAL A N 1
ATOM 1050 C CA . VAL A 1 133 ? -4.286 -3.589 -7.176 1.00 95.12 133 VAL A CA 1
ATOM 1051 C C . VAL A 1 133 ? -3.706 -4.621 -6.211 1.00 95.12 133 VAL A C 1
ATOM 1053 O O . VAL A 1 133 ? -4.257 -4.807 -5.130 1.00 95.12 133 VAL A O 1
ATOM 1056 N N . ALA A 1 134 ? -2.559 -5.223 -6.537 1.00 95.75 134 ALA A N 1
ATOM 1057 C CA . ALA A 1 134 ? -1.911 -6.212 -5.677 1.00 95.75 134 ALA A CA 1
ATOM 1058 C C . ALA A 1 134 ? -1.555 -5.647 -4.293 1.00 95.75 134 ALA A C 1
ATOM 1060 O O . ALA A 1 134 ? -1.850 -6.269 -3.273 1.00 95.75 134 ALA A O 1
ATOM 1061 N N . MET A 1 135 ? -0.994 -4.434 -4.243 1.00 96.12 135 MET A N 1
ATOM 1062 C CA . MET A 1 135 ? -0.716 -3.749 -2.979 1.00 96.12 135 MET A CA 1
ATOM 1063 C C . MET A 1 135 ? -1.992 -3.514 -2.162 1.00 96.12 135 MET A C 1
ATOM 1065 O O . MET A 1 135 ? -1.997 -3.747 -0.956 1.00 96.12 135 MET A O 1
ATOM 1069 N N . LEU A 1 136 ? -3.067 -3.038 -2.795 1.00 96.69 136 LEU A N 1
ATOM 1070 C CA . LEU A 1 136 ? -4.325 -2.761 -2.101 1.00 96.69 136 LEU A CA 1
ATOM 1071 C C . LEU A 1 136 ? -4.967 -4.034 -1.543 1.00 96.69 136 LEU A C 1
ATOM 1073 O O . LEU A 1 136 ? -5.442 -4.013 -0.409 1.00 96.69 136 LEU A O 1
ATOM 1077 N N . LEU A 1 137 ? -4.920 -5.141 -2.286 1.00 96.81 137 LEU A N 1
ATOM 1078 C CA . LEU A 1 137 ? -5.376 -6.446 -1.805 1.00 96.81 137 LEU A CA 1
ATOM 1079 C C . LEU A 1 137 ? -4.544 -6.929 -0.609 1.00 96.81 137 LEU A C 1
ATOM 1081 O O . LEU A 1 137 ? -5.107 -7.379 0.384 1.00 96.81 137 LEU A O 1
ATOM 1085 N N . ALA A 1 138 ? -3.220 -6.760 -0.642 1.00 96.88 138 ALA A N 1
ATOM 1086 C CA . ALA A 1 138 ? -2.376 -7.093 0.505 1.00 96.88 138 ALA A CA 1
ATOM 1087 C C . ALA A 1 138 ? -2.672 -6.216 1.733 1.00 96.88 138 ALA A C 1
ATOM 1089 O O . ALA A 1 138 ? -2.700 -6.718 2.854 1.00 96.88 138 ALA A O 1
ATOM 1090 N N . PHE A 1 139 ? -2.927 -4.917 1.544 1.00 96.88 139 PHE A N 1
ATOM 1091 C CA . PHE A 1 139 ? -3.314 -4.026 2.642 1.00 96.88 139 PHE A CA 1
ATOM 1092 C C . PHE A 1 139 ? -4.689 -4.363 3.209 1.00 96.88 139 PHE A C 1
ATOM 1094 O O . PHE A 1 139 ? -4.873 -4.257 4.416 1.00 96.88 139 PHE A O 1
ATOM 1101 N N . ARG A 1 140 ? -5.634 -4.797 2.374 1.00 96.69 140 ARG A N 1
ATOM 1102 C CA . ARG A 1 140 ? -6.951 -5.271 2.810 1.00 96.69 140 ARG A CA 1
ATOM 1103 C C . ARG A 1 140 ? -6.825 -6.455 3.768 1.00 96.69 140 ARG A C 1
ATOM 1105 O O . ARG A 1 140 ? -7.360 -6.382 4.871 1.00 96.69 140 ARG A O 1
ATOM 1112 N N . GLU A 1 141 ? -6.064 -7.486 3.395 1.00 96.62 141 GLU A N 1
ATOM 1113 C CA . GLU A 1 141 ? -5.820 -8.642 4.272 1.00 96.62 141 GLU A CA 1
ATOM 1114 C C . GLU A 1 141 ? -5.046 -8.239 5.537 1.00 96.62 141 GLU A C 1
ATOM 1116 O O . GLU A 1 141 ? -5.400 -8.638 6.643 1.00 96.62 141 GLU A O 1
ATOM 1121 N N . ALA A 1 142 ? -4.054 -7.352 5.418 1.00 95.38 142 ALA A N 1
ATOM 1122 C CA . ALA A 1 142 ? -3.316 -6.866 6.581 1.00 95.38 142 ALA A CA 1
ATOM 1123 C C . ALA A 1 142 ? -4.173 -6.034 7.553 1.00 95.38 142 ALA A C 1
ATOM 1125 O O . ALA A 1 142 ? -3.914 -6.050 8.753 1.00 95.38 142 ALA A O 1
ATOM 1126 N N . ILE A 1 143 ? -5.173 -5.296 7.055 1.00 95.62 143 ILE A N 1
ATOM 1127 C CA . ILE A 1 143 ? -6.146 -4.562 7.878 1.00 95.62 143 ILE A CA 1
ATOM 1128 C C . ILE A 1 143 ? -7.123 -5.532 8.536 1.00 95.62 143 ILE A C 1
ATOM 1130 O O . ILE A 1 143 ? -7.480 -5.326 9.690 1.00 95.62 143 ILE A O 1
ATOM 1134 N N . LYS A 1 144 ? -7.552 -6.581 7.830 1.00 95.25 144 LYS A N 1
ATOM 1135 C CA . LYS A 1 144 ? -8.454 -7.605 8.365 1.00 95.25 144 LYS A CA 1
ATOM 1136 C C . LYS A 1 144 ? -7.855 -8.300 9.592 1.00 95.25 144 LYS A C 1
ATOM 1138 O O . LYS A 1 144 ? -8.536 -8.400 10.611 1.00 95.25 144 LYS A O 1
ATOM 1143 N N . ASP A 1 145 ? -6.581 -8.678 9.512 1.00 93.62 145 ASP A N 1
ATOM 1144 C CA . ASP A 1 145 ? -5.859 -9.369 10.590 1.00 93.62 145 ASP A CA 1
ATOM 1145 C C . ASP A 1 145 ? -5.288 -8.414 11.655 1.00 93.62 145 ASP A C 1
ATOM 1147 O O . ASP A 1 145 ? -4.703 -8.849 12.648 1.00 93.62 145 ASP A O 1
ATOM 1151 N N . TYR A 1 146 ? -5.422 -7.099 11.462 1.00 93.31 146 TYR A N 1
ATOM 1152 C CA . TYR A 1 146 ? -4.935 -6.108 12.414 1.00 93.31 146 TYR A CA 1
ATOM 1153 C C . TYR A 1 146 ? -5.772 -6.112 13.699 1.00 93.31 146 TYR A C 1
ATOM 1155 O O . TYR A 1 146 ? -7.004 -6.186 13.657 1.00 93.31 146 TYR A O 1
ATOM 1163 N N . SER A 1 147 ? -5.081 -5.959 14.829 1.00 91.00 147 SER A N 1
ATOM 1164 C CA . SER A 1 147 ? -5.665 -5.753 16.153 1.00 91.00 147 SER A CA 1
ATOM 1165 C C . SER A 1 147 ? -5.006 -4.550 16.813 1.00 91.00 147 SER A C 1
ATOM 1167 O O . SER A 1 147 ? -3.775 -4.442 16.825 1.00 91.00 147 SER A O 1
ATOM 1169 N N . THR A 1 148 ? -5.807 -3.661 17.397 1.00 89.19 148 THR A N 1
ATOM 1170 C CA . THR A 1 148 ? -5.276 -2.477 18.080 1.00 89.19 148 THR A CA 1
ATOM 1171 C C . THR A 1 148 ? -4.692 -2.872 19.441 1.00 89.19 148 THR A C 1
ATOM 1173 O O . THR A 1 148 ? -5.380 -3.515 20.235 1.00 89.19 148 THR A O 1
ATOM 1176 N N . PRO A 1 149 ? -3.443 -2.496 19.768 1.00 87.94 149 PRO A N 1
ATOM 1177 C CA . PRO A 1 149 ? -2.921 -2.686 21.116 1.00 87.94 149 PRO A CA 1
ATOM 1178 C C . PRO A 1 149 ? -3.638 -1.750 22.100 1.00 87.94 149 PRO A C 1
ATOM 1180 O O . PRO A 1 149 ? -3.886 -0.587 21.784 1.00 87.94 149 PRO A O 1
ATOM 1183 N N . SER A 1 150 ? -3.905 -2.229 23.318 1.00 82.12 150 SER A N 1
ATOM 1184 C CA . SER A 1 150 ? -4.735 -1.547 24.333 1.00 82.12 150 SER A CA 1
ATOM 1185 C C . SER A 1 150 ? -4.292 -0.125 24.707 1.00 82.12 150 SER A C 1
ATOM 1187 O O . SER A 1 150 ? -5.084 0.657 25.223 1.00 82.12 150 SER A O 1
ATOM 1189 N N . THR A 1 151 ? -3.036 0.235 24.441 1.00 85.12 151 THR A N 1
ATOM 1190 C CA . THR A 1 151 ? -2.441 1.532 24.799 1.00 85.12 151 THR A CA 1
ATOM 1191 C C . THR A 1 151 ? -2.493 2.578 23.682 1.00 85.12 151 THR A C 1
ATOM 1193 O O . THR A 1 151 ? -2.050 3.712 23.882 1.00 85.12 151 THR A O 1
ATOM 1196 N N . LYS A 1 152 ? -2.976 2.233 22.480 1.00 87.50 152 LYS A N 1
ATOM 1197 C CA . LYS A 1 152 ? -2.934 3.123 21.309 1.00 87.50 152 LYS A CA 1
ATOM 1198 C C . LYS A 1 152 ? -4.297 3.257 20.638 1.00 87.50 152 LYS A C 1
ATOM 1200 O O . LYS A 1 152 ? -5.139 2.378 20.705 1.00 87.50 152 LYS A O 1
ATOM 1205 N N . THR A 1 153 ? -4.478 4.368 19.927 1.00 89.50 153 THR A N 1
ATOM 1206 C CA . THR A 1 153 ? -5.636 4.582 19.056 1.00 89.50 153 THR A CA 1
ATOM 1207 C C . THR A 1 153 ? -5.430 3.909 17.700 1.00 89.50 153 THR A C 1
ATOM 1209 O O . THR A 1 153 ? -4.344 4.008 17.115 1.00 89.50 153 THR A O 1
ATOM 1212 N N . LEU A 1 154 ? -6.493 3.288 17.173 1.00 90.75 154 LEU A N 1
ATOM 1213 C CA . LEU A 1 154 ? -6.490 2.590 15.882 1.00 90.75 154 LEU A CA 1
ATOM 1214 C C . LEU A 1 154 ? -5.933 3.468 14.757 1.00 90.75 154 LEU A C 1
ATOM 1216 O O . LEU A 1 154 ? -5.012 3.059 14.057 1.00 90.75 154 LEU A O 1
ATOM 1220 N N . ASN A 1 155 ? -6.416 4.709 14.626 1.00 93.06 155 ASN A N 1
ATOM 1221 C CA . ASN A 1 155 ? -6.018 5.596 13.528 1.00 93.06 155 ASN A CA 1
ATOM 1222 C C . ASN A 1 155 ? -4.501 5.832 13.492 1.00 93.06 155 ASN A C 1
ATOM 1224 O O . ASN A 1 155 ? -3.885 5.786 12.424 1.00 93.06 155 ASN A O 1
ATOM 1228 N N . ARG A 1 156 ? -3.881 6.075 14.655 1.00 92.50 156 ARG A N 1
ATOM 1229 C CA . ARG A 1 156 ? -2.449 6.386 14.745 1.00 92.50 156 ARG A CA 1
ATOM 1230 C C . ARG A 1 156 ? -1.602 5.151 14.470 1.00 92.50 156 ARG A C 1
ATOM 1232 O O . ARG A 1 156 ? -0.668 5.219 13.672 1.00 92.50 156 ARG A O 1
ATOM 1239 N N . ASP A 1 157 ? -1.914 4.047 15.139 1.00 92.94 157 ASP A N 1
ATOM 1240 C CA . ASP A 1 157 ? -1.103 2.835 15.054 1.00 92.94 157 ASP A CA 1
ATOM 1241 C C . ASP A 1 157 ? -1.255 2.149 13.689 1.00 92.94 157 ASP A C 1
ATOM 1243 O O . ASP A 1 157 ? -0.245 1.834 13.057 1.00 92.94 157 ASP A O 1
ATOM 1247 N N . LEU A 1 158 ? -2.474 2.071 13.142 1.00 93.50 158 LEU A N 1
ATOM 1248 C CA . LEU A 1 158 ? -2.707 1.546 11.796 1.00 93.50 158 LEU A CA 1
ATOM 1249 C C . LEU A 1 158 ? -2.014 2.395 10.721 1.00 93.50 158 LEU A C 1
ATOM 1251 O O . LEU A 1 158 ? -1.392 1.850 9.810 1.00 93.50 158 LEU A O 1
ATOM 1255 N N . THR A 1 159 ? -2.034 3.728 10.836 1.00 94.69 159 THR A N 1
ATOM 1256 C CA . THR A 1 159 ? -1.314 4.609 9.894 1.00 94.69 159 THR A CA 1
ATOM 1257 C C . THR A 1 159 ? 0.199 4.378 9.937 1.00 94.69 159 THR A C 1
ATOM 1259 O O . THR A 1 159 ? 0.858 4.361 8.888 1.00 94.69 159 THR A O 1
ATOM 1262 N N . ALA A 1 160 ? 0.768 4.190 11.132 1.00 92.69 160 ALA A N 1
ATOM 1263 C CA . ALA A 1 160 ? 2.180 3.853 11.295 1.00 92.69 160 ALA A CA 1
ATOM 1264 C C . ALA A 1 160 ? 2.491 2.475 10.691 1.00 92.69 160 ALA A C 1
ATOM 1266 O O . ALA A 1 160 ? 3.480 2.327 9.968 1.00 92.69 160 ALA A O 1
ATOM 1267 N N . LYS A 1 161 ? 1.602 1.497 10.895 1.00 92.44 161 LYS A N 1
ATOM 1268 C CA . LYS A 1 161 ? 1.738 0.149 10.346 1.00 92.44 161 LYS A CA 1
ATOM 1269 C C . LYS A 1 161 ? 1.718 0.139 8.818 1.00 92.44 161 LYS A C 1
ATOM 1271 O O . LYS A 1 161 ? 2.663 -0.355 8.208 1.00 92.44 161 LYS A O 1
ATOM 1276 N N . ILE A 1 162 ? 0.732 0.783 8.195 1.00 94.31 162 ILE A N 1
ATOM 1277 C CA . ILE A 1 162 ? 0.687 0.958 6.734 1.00 94.31 162 ILE A CA 1
ATOM 1278 C C . ILE A 1 162 ? 1.949 1.667 6.226 1.00 94.31 162 ILE A C 1
ATOM 1280 O O . ILE A 1 162 ? 2.491 1.288 5.194 1.00 94.31 162 ILE A O 1
ATOM 1284 N N . SER A 1 163 ? 2.471 2.658 6.955 1.00 93.31 163 SER A N 1
ATOM 1285 C CA . SER A 1 163 ? 3.712 3.335 6.556 1.00 93.31 163 SER A CA 1
ATOM 1286 C C . SER A 1 163 ? 4.918 2.387 6.570 1.00 93.31 163 SER A C 1
ATOM 1288 O O . SER A 1 163 ? 5.732 2.453 5.657 1.00 93.31 163 SER A O 1
ATOM 1290 N N . SER A 1 164 ? 5.003 1.467 7.539 1.00 91.81 164 SER A N 1
ATOM 1291 C CA . SER A 1 164 ? 6.051 0.433 7.567 1.00 91.81 164 SER A CA 1
ATOM 1292 C C . SER A 1 164 ? 5.960 -0.538 6.383 1.00 91.81 164 SER A C 1
ATOM 1294 O O . SER A 1 164 ? 6.976 -0.846 5.764 1.00 91.81 164 SER A O 1
ATOM 1296 N N . TYR A 1 165 ? 4.743 -0.941 6.002 1.00 92.94 165 TYR A N 1
ATOM 1297 C CA . TYR A 1 165 ? 4.503 -1.770 4.819 1.00 92.94 165 TYR A CA 1
ATOM 1298 C C . TYR A 1 165 ? 4.914 -1.057 3.529 1.00 92.94 165 TYR A C 1
ATOM 1300 O O . TYR A 1 165 ? 5.554 -1.649 2.666 1.00 92.94 165 TYR A O 1
ATOM 1308 N N . VAL A 1 166 ? 4.588 0.232 3.411 1.00 92.56 166 VAL A N 1
ATOM 1309 C CA . VAL A 1 166 ? 4.983 1.059 2.264 1.00 92.56 166 VAL A CA 1
ATOM 1310 C C . VAL A 1 166 ? 6.502 1.180 2.159 1.00 92.56 166 VAL A C 1
ATOM 1312 O O . VAL A 1 166 ? 7.022 1.050 1.056 1.00 92.56 166 VAL A O 1
ATOM 1315 N N . SER A 1 167 ? 7.215 1.390 3.271 1.00 89.38 167 SER A N 1
ATOM 1316 C CA . SER A 1 167 ? 8.684 1.443 3.267 1.00 89.38 167 SER A CA 1
ATOM 1317 C C . SER A 1 167 ? 9.298 0.151 2.731 1.00 89.38 167 SER A C 1
ATOM 1319 O O . SER A 1 167 ? 10.137 0.203 1.841 1.00 89.38 167 SER A O 1
ATOM 1321 N N . PHE A 1 168 ? 8.815 -1.005 3.187 1.00 88.69 168 PHE A N 1
ATOM 1322 C CA . PHE A 1 168 ? 9.265 -2.297 2.666 1.00 88.69 168 PHE A CA 1
ATOM 1323 C C . PHE A 1 168 ? 9.006 -2.457 1.160 1.00 88.69 168 PHE A C 1
ATOM 1325 O O . PHE A 1 168 ? 9.872 -2.918 0.421 1.00 88.69 168 PHE A O 1
ATOM 1332 N N . LEU A 1 169 ? 7.829 -2.045 0.680 1.00 89.38 169 LEU A N 1
ATOM 1333 C CA . LEU A 1 169 ? 7.516 -2.118 -0.748 1.00 89.38 169 LEU A CA 1
ATOM 1334 C C . LEU A 1 169 ? 8.380 -1.165 -1.591 1.00 89.38 169 LEU A C 1
ATOM 1336 O O . LEU A 1 169 ? 8.689 -1.509 -2.729 1.00 89.38 169 LEU A O 1
ATOM 1340 N N . ILE A 1 170 ? 8.784 -0.007 -1.050 1.00 86.81 170 ILE A N 1
ATOM 1341 C CA . ILE A 1 170 ? 9.736 0.914 -1.698 1.00 86.81 170 ILE A CA 1
ATOM 1342 C C . ILE A 1 170 ? 11.106 0.250 -1.853 1.00 86.81 170 ILE A C 1
ATOM 1344 O O . ILE A 1 170 ? 11.686 0.344 -2.935 1.00 86.81 170 ILE A O 1
ATOM 1348 N N . ASP A 1 171 ? 11.586 -0.430 -0.809 1.00 83.38 171 ASP A N 1
ATOM 1349 C CA . ASP A 1 171 ? 12.865 -1.152 -0.834 1.00 83.38 171 ASP A CA 1
ATOM 1350 C C . ASP A 1 171 ? 12.839 -2.297 -1.860 1.00 83.38 171 ASP A C 1
ATOM 1352 O O . ASP A 1 171 ? 13.839 -2.565 -2.521 1.00 83.38 171 AS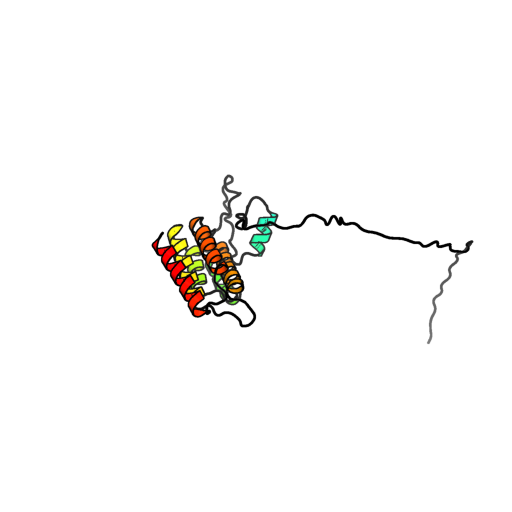P A O 1
ATOM 1356 N N . CYS A 1 172 ? 11.680 -2.939 -2.050 1.00 84.69 172 CYS A N 1
ATOM 1357 C CA . CYS A 1 172 ? 11.501 -3.940 -3.102 1.00 84.69 172 CYS A CA 1
ATOM 1358 C C . CYS A 1 172 ? 11.529 -3.305 -4.501 1.00 84.69 172 CYS A C 1
ATOM 1360 O O . CYS A 1 172 ? 12.165 -3.822 -5.418 1.00 84.69 172 CYS A O 1
ATOM 1362 N N . ARG A 1 173 ? 10.810 -2.193 -4.706 1.00 83.00 173 ARG A N 1
ATOM 1363 C CA . ARG A 1 173 ? 10.773 -1.487 -5.993 1.00 83.00 173 ARG A CA 1
ATOM 1364 C C . ARG A 1 173 ? 10.283 -0.042 -5.839 1.00 83.00 173 ARG A C 1
ATOM 1366 O O . ARG A 1 173 ? 9.278 0.193 -5.166 1.00 83.00 173 ARG A O 1
ATOM 1373 N N . PRO A 1 174 ? 10.864 0.931 -6.568 1.00 84.75 174 PRO A N 1
ATOM 1374 C CA . PRO A 1 174 ? 10.344 2.295 -6.596 1.00 84.75 174 PRO A CA 1
ATOM 1375 C C . PRO A 1 174 ? 8.855 2.356 -6.977 1.00 84.75 174 PRO A C 1
ATOM 1377 O O . PRO A 1 174 ? 8.429 1.798 -7.992 1.00 84.75 174 PRO A O 1
ATOM 1380 N N . LEU A 1 175 ? 8.057 3.065 -6.172 1.00 84.19 175 LEU A N 1
ATOM 1381 C CA . LEU A 1 175 ? 6.604 3.137 -6.349 1.00 84.19 175 LEU A CA 1
ATOM 1382 C C . LEU A 1 175 ? 6.206 3.927 -7.602 1.00 84.19 175 LEU A C 1
ATOM 1384 O O . LEU A 1 175 ? 6.784 4.968 -7.932 1.00 84.19 175 LEU A O 1
ATOM 1388 N N . SER A 1 176 ? 5.141 3.465 -8.258 1.00 87.19 176 SER A N 1
ATOM 1389 C CA . SER A 1 176 ? 4.483 4.193 -9.343 1.00 87.19 176 SER A CA 1
ATOM 1390 C C . SER A 1 176 ? 3.576 5.311 -8.810 1.00 87.19 176 SER A C 1
ATOM 1392 O O . SER A 1 176 ? 3.147 5.306 -7.653 1.00 87.19 176 SER A O 1
ATOM 1394 N N . ILE A 1 177 ? 3.216 6.262 -9.677 1.00 88.81 177 ILE A N 1
ATOM 1395 C CA . ILE A 1 177 ? 2.285 7.356 -9.342 1.00 88.81 177 ILE A CA 1
ATOM 1396 C C . ILE A 1 177 ? 0.917 6.804 -8.899 1.00 88.81 177 ILE A C 1
ATOM 1398 O O . ILE A 1 177 ? 0.315 7.297 -7.942 1.00 88.81 177 ILE A O 1
ATOM 1402 N N . SER A 1 178 ? 0.434 5.752 -9.571 1.00 90.44 178 SER A N 1
ATOM 1403 C CA . SER A 1 178 ? -0.844 5.095 -9.263 1.00 90.44 178 SER A CA 1
ATOM 1404 C C . SER A 1 178 ? -0.868 4.551 -7.830 1.00 90.44 178 SER A C 1
ATOM 1406 O O . SER A 1 178 ? -1.840 4.784 -7.099 1.00 90.44 178 SER A O 1
ATOM 1408 N N . ILE A 1 179 ? 0.237 3.921 -7.415 1.00 92.50 179 ILE A N 1
ATOM 1409 C CA . ILE A 1 179 ? 0.454 3.385 -6.068 1.00 92.50 179 ILE A CA 1
ATOM 1410 C C . ILE A 1 179 ? 0.534 4.510 -5.031 1.00 92.50 179 ILE A C 1
ATOM 1412 O O . ILE A 1 179 ? -0.166 4.461 -4.021 1.00 92.50 179 ILE A O 1
ATOM 1416 N N . GLY A 1 180 ? 1.322 5.559 -5.289 1.00 93.25 180 GLY A N 1
ATOM 1417 C CA . GLY A 1 180 ? 1.440 6.703 -4.377 1.00 93.25 180 GLY A CA 1
ATOM 1418 C C . GLY A 1 180 ? 0.090 7.373 -4.096 1.00 93.25 180 GLY A C 1
ATOM 1419 O O . GLY A 1 180 ? -0.240 7.681 -2.949 1.00 93.25 180 GLY A O 1
ATOM 1420 N N . ASN A 1 181 ? -0.745 7.519 -5.129 1.00 93.75 181 ASN A N 1
ATOM 1421 C CA . ASN A 1 181 ? -2.106 8.032 -4.983 1.00 93.75 181 ASN A CA 1
ATOM 1422 C C . ASN A 1 181 ? -3.012 7.107 -4.157 1.00 93.75 181 ASN A C 1
ATOM 1424 O O . ASN A 1 181 ? -3.798 7.606 -3.352 1.00 93.75 181 ASN A O 1
ATOM 1428 N N . ALA A 1 182 ? -2.892 5.788 -4.320 1.00 94.69 182 ALA A N 1
ATOM 1429 C CA . ALA A 1 182 ? -3.650 4.815 -3.535 1.00 94.69 182 ALA A CA 1
ATOM 1430 C C . ALA A 1 182 ? -3.244 4.825 -2.051 1.00 94.69 182 ALA A C 1
ATOM 1432 O O . ALA A 1 182 ? -4.108 4.832 -1.176 1.00 94.69 182 ALA A O 1
ATOM 1433 N N . ILE A 1 183 ? -1.943 4.927 -1.757 1.00 95.06 183 ILE A N 1
ATOM 1434 C CA . ILE A 1 183 ? -1.432 5.064 -0.384 1.00 95.06 183 ILE A CA 1
ATOM 1435 C C . ILE A 1 183 ? -1.986 6.335 0.262 1.00 95.06 183 ILE A C 1
ATOM 1437 O O . ILE A 1 183 ? -2.503 6.289 1.377 1.00 95.06 183 ILE A O 1
ATOM 1441 N N . ARG A 1 184 ? -1.920 7.472 -0.443 1.00 95.56 184 ARG A N 1
ATOM 1442 C CA . ARG A 1 184 ? -2.467 8.745 0.046 1.00 95.56 184 ARG A CA 1
ATOM 1443 C C . ARG A 1 184 ? -3.969 8.647 0.308 1.00 95.56 184 ARG A C 1
ATOM 1445 O O . ARG A 1 184 ? -4.433 9.115 1.343 1.00 95.56 184 ARG A O 1
ATOM 1452 N N . PHE A 1 185 ? -4.720 8.022 -0.599 1.00 95.62 185 PHE A N 1
ATOM 1453 C CA . PHE A 1 185 ? -6.146 7.764 -0.410 1.00 95.62 185 PHE A CA 1
ATOM 1454 C C . PHE A 1 185 ? -6.408 6.965 0.874 1.00 95.62 185 PHE A C 1
ATOM 1456 O O . PHE A 1 185 ? -7.189 7.415 1.711 1.00 95.62 185 PHE A O 1
ATOM 1463 N N . LEU A 1 186 ? -5.719 5.838 1.065 1.00 96.06 186 LEU A N 1
ATOM 1464 C CA . LEU A 1 186 ? -5.932 4.961 2.215 1.00 96.06 186 LEU A CA 1
ATOM 1465 C C . LEU A 1 186 ? -5.561 5.641 3.540 1.00 96.06 186 LEU A C 1
ATOM 1467 O O . LEU A 1 186 ? -6.356 5.630 4.477 1.00 96.06 186 LEU A O 1
ATOM 1471 N N . LYS A 1 187 ? -4.399 6.303 3.614 1.00 95.25 187 LYS A N 1
ATOM 1472 C CA . LYS A 1 187 ? -3.978 7.040 4.821 1.00 95.25 187 LYS A CA 1
ATOM 1473 C C . LYS A 1 187 ? -4.970 8.148 5.179 1.00 95.25 187 LYS A C 1
ATOM 1475 O O . LYS A 1 187 ? -5.298 8.319 6.349 1.00 95.25 187 LYS A O 1
ATOM 1480 N N . ASN A 1 188 ? -5.508 8.843 4.177 1.00 96.44 188 ASN A N 1
ATOM 1481 C CA . ASN A 1 188 ? -6.536 9.860 4.391 1.00 96.44 188 ASN A CA 1
ATOM 1482 C C . ASN A 1 188 ? -7.856 9.271 4.901 1.00 96.44 188 ASN A C 1
ATOM 1484 O O . ASN A 1 188 ? -8.543 9.933 5.675 1.00 96.44 188 ASN A O 1
ATOM 1488 N N . ARG A 1 189 ? -8.228 8.055 4.480 1.00 95.81 189 ARG A N 1
ATOM 1489 C CA . ARG A 1 189 ? -9.408 7.361 5.015 1.00 95.81 189 ARG A CA 1
ATOM 1490 C C . ARG A 1 189 ? -9.210 6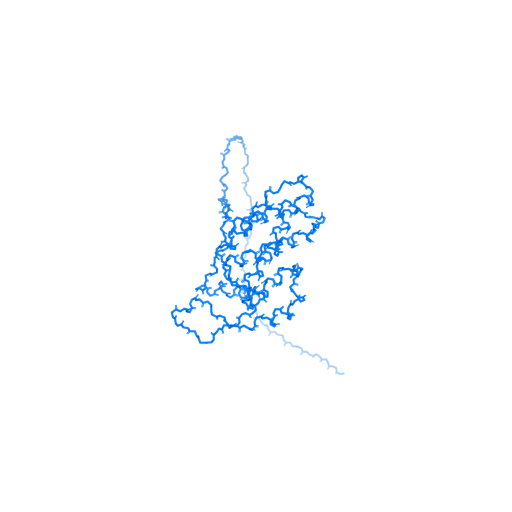.968 6.470 1.00 95.81 189 ARG A C 1
ATOM 1492 O O . ARG A 1 189 ? -10.066 7.299 7.279 1.00 95.81 189 ARG A O 1
ATOM 1499 N N . ILE A 1 190 ? -8.055 6.396 6.811 1.00 95.19 190 ILE A N 1
ATOM 1500 C CA . ILE A 1 190 ? -7.710 6.037 8.196 1.00 95.19 190 ILE A CA 1
ATOM 1501 C C . ILE A 1 190 ? -7.732 7.275 9.105 1.00 95.19 190 ILE A C 1
ATOM 1503 O O . ILE A 1 190 ? -8.320 7.244 10.180 1.00 95.19 190 ILE A O 1
ATOM 1507 N N . ALA A 1 191 ? -7.146 8.391 8.664 1.00 93.81 191 ALA A N 1
ATOM 1508 C CA . ALA A 1 191 ? -7.106 9.625 9.451 1.00 93.81 191 ALA A CA 1
ATOM 1509 C C . ALA A 1 191 ? -8.495 10.235 9.720 1.00 93.81 191 ALA A C 1
ATOM 1511 O O . ALA A 1 191 ? -8.669 10.936 10.713 1.00 93.81 191 ALA A O 1
ATOM 1512 N N . LYS A 1 192 ? -9.474 9.981 8.842 1.00 93.88 192 LYS A N 1
ATOM 1513 C CA . LYS A 1 192 ? -10.843 10.512 8.933 1.00 93.88 192 LYS A CA 1
ATOM 1514 C C . LYS A 1 192 ? -11.827 9.566 9.626 1.00 93.88 192 LYS A C 1
ATOM 1516 O O . LYS A 1 192 ? -13.013 9.883 9.674 1.00 93.88 192 LYS A O 1
ATOM 1521 N N . LEU A 1 193 ? -11.373 8.419 10.132 1.00 93.00 193 LEU A N 1
ATOM 1522 C CA . LEU A 1 193 ? -12.247 7.496 10.846 1.00 93.00 193 LEU A CA 1
ATOM 1523 C C . LEU A 1 193 ? -12.748 8.126 12.159 1.00 93.00 193 LEU A C 1
ATOM 1525 O O . LEU A 1 193 ? -11.922 8.614 12.941 1.00 93.00 193 LEU A O 1
ATOM 1529 N N . PRO A 1 194 ? -14.068 8.101 12.423 1.00 90.44 194 PRO A N 1
ATOM 1530 C CA . PRO A 1 194 ? -14.614 8.556 13.691 1.00 90.44 194 PRO A CA 1
ATOM 1531 C C . PRO A 1 194 ? -14.159 7.650 14.838 1.00 90.44 194 PRO A C 1
ATOM 1533 O O . PRO A 1 194 ? -14.173 6.428 14.720 1.00 90.44 194 PRO A O 1
ATOM 1536 N N . LEU A 1 195 ? -13.806 8.262 15.972 1.00 86.12 195 LEU A N 1
ATOM 1537 C CA . LEU A 1 195 ? -13.363 7.553 17.181 1.00 86.12 195 LEU A CA 1
ATOM 1538 C C . LEU A 1 195 ? -14.490 6.782 17.886 1.00 86.12 195 LEU A C 1
ATOM 1540 O O . LEU A 1 195 ? -14.220 6.003 18.791 1.00 86.12 195 LEU A O 1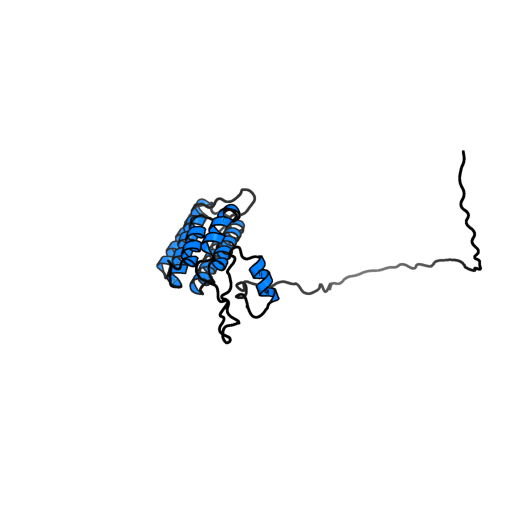
ATOM 1544 N N . THR A 1 196 ? -15.742 7.024 17.497 1.00 89.12 196 THR A N 1
ATOM 1545 C CA . THR A 1 196 ? -16.929 6.373 18.063 1.00 89.12 196 THR A CA 1
ATOM 1546 C C . THR A 1 196 ? -17.191 4.990 17.475 1.00 89.12 196 THR A C 1
ATOM 1548 O O . THR A 1 196 ? -18.016 4.262 18.015 1.00 89.12 196 THR A O 1
ATOM 1551 N N . LEU A 1 197 ? -16.545 4.640 16.357 1.00 88.50 197 LEU A N 1
ATOM 1552 C CA . LEU A 1 197 ? -16.730 3.340 15.719 1.00 88.50 197 LEU A CA 1
ATOM 1553 C C . LEU A 1 197 ? -15.978 2.247 16.465 1.00 88.50 197 LEU A C 1
ATOM 1555 O O . LEU A 1 197 ? -14.858 2.450 16.940 1.00 88.50 197 LEU A O 1
ATOM 1559 N N . SER A 1 198 ? -16.571 1.057 16.482 1.00 92.00 198 SER A N 1
ATOM 1560 C CA . SER A 1 198 ? -15.866 -0.140 16.922 1.00 92.00 198 SER A CA 1
ATOM 1561 C C . SER A 1 198 ? -14.726 -0.494 15.960 1.00 92.00 198 SER A C 1
ATOM 1563 O O . SER A 1 198 ? -14.723 -0.126 14.780 1.00 92.00 198 SER A O 1
ATOM 1565 N N . GLU A 1 199 ? -13.740 -1.246 16.454 1.00 91.75 199 GLU A N 1
ATOM 1566 C CA . GLU A 1 199 ? -12.612 -1.687 15.632 1.00 91.75 199 GLU A CA 1
ATOM 1567 C C . GLU A 1 199 ? -13.074 -2.503 14.411 1.00 91.75 199 GLU A C 1
ATOM 1569 O O . GLU A 1 199 ? -12.566 -2.317 13.305 1.00 91.75 199 GLU A O 1
ATOM 1574 N N . SER A 1 200 ? -14.048 -3.398 14.591 1.00 93.50 200 SER A N 1
ATOM 1575 C CA . SER A 1 200 ? -14.583 -4.238 13.516 1.00 93.50 200 SER A CA 1
ATOM 1576 C C . SER A 1 200 ? -15.263 -3.409 12.426 1.00 93.50 200 SER A C 1
ATOM 1578 O O . SER A 1 200 ? -14.994 -3.627 11.244 1.00 93.50 200 SER A O 1
ATOM 1580 N N . GLU A 1 201 ? -16.078 -2.421 12.798 1.00 94.62 201 GLU A N 1
ATOM 1581 C CA . GLU A 1 201 ? -16.738 -1.513 11.852 1.00 94.62 201 GLU A CA 1
ATOM 1582 C C . GLU A 1 201 ? -15.730 -0.633 11.116 1.00 94.62 201 GLU A C 1
ATOM 1584 O O . GLU A 1 201 ? -15.808 -0.484 9.895 1.00 94.62 201 GLU A O 1
ATOM 1589 N N . ALA A 1 202 ? -14.741 -0.087 11.829 1.00 94.75 202 ALA A N 1
ATOM 1590 C CA . ALA A 1 202 ? -13.667 0.688 11.220 1.00 94.75 202 ALA A CA 1
ATOM 1591 C C . ALA A 1 202 ? -12.897 -0.147 10.182 1.00 94.75 202 ALA A C 1
ATOM 1593 O O . ALA A 1 202 ? -12.677 0.311 9.057 1.00 94.75 202 ALA A O 1
ATOM 1594 N N . LYS A 1 203 ? -12.550 -1.399 10.515 1.00 95.38 203 LYS A N 1
ATOM 1595 C CA . LYS A 1 203 ? -11.899 -2.339 9.591 1.00 95.38 203 LYS A CA 1
ATOM 1596 C C . LYS A 1 203 ? -12.786 -2.676 8.392 1.00 95.38 203 LYS A C 1
ATOM 1598 O O . LYS A 1 203 ? -12.281 -2.705 7.271 1.00 95.38 203 LYS A O 1
ATOM 1603 N N . ALA A 1 204 ? -14.079 -2.920 8.594 1.00 96.12 204 ALA A N 1
ATOM 1604 C CA . ALA A 1 204 ? -15.017 -3.224 7.512 1.00 96.12 204 ALA A CA 1
ATOM 1605 C C . ALA A 1 204 ? -15.184 -2.038 6.547 1.00 96.12 204 ALA A C 1
ATOM 1607 O O . ALA A 1 204 ? -15.139 -2.216 5.328 1.00 96.12 204 ALA A O 1
ATOM 1608 N N . ASN A 1 205 ? -15.284 -0.817 7.081 1.00 96.00 205 ASN A N 1
ATOM 1609 C CA . ASN A 1 205 ? -15.362 0.409 6.288 1.00 96.00 205 ASN A CA 1
ATOM 1610 C C . ASN A 1 205 ? -14.112 0.607 5.424 1.00 96.00 205 ASN A C 1
ATOM 1612 O O . ASN A 1 205 ? -14.229 0.871 4.227 1.00 96.00 205 ASN A O 1
ATOM 1616 N N . LEU A 1 206 ? -12.917 0.423 5.997 1.00 96.69 206 LEU A N 1
ATOM 1617 C CA . LEU A 1 206 ? -11.663 0.526 5.248 1.00 96.69 206 LEU A CA 1
ATOM 1618 C C . LEU A 1 206 ? -11.555 -0.532 4.141 1.00 96.69 206 LEU A C 1
ATOM 1620 O O . LEU A 1 206 ? -11.132 -0.205 3.034 1.00 96.69 206 LEU A O 1
ATOM 1624 N N . GLN A 1 207 ? -11.952 -1.778 4.411 1.00 96.88 207 GLN A N 1
ATOM 1625 C CA . GLN A 1 207 ? -11.956 -2.844 3.403 1.00 96.88 207 GLN A CA 1
ATOM 1626 C C . GLN A 1 207 ? -12.919 -2.519 2.251 1.00 96.88 207 GLN A C 1
ATOM 1628 O O . GLN A 1 207 ? -12.537 -2.616 1.088 1.00 96.88 207 GLN A O 1
ATOM 1633 N N . SER A 1 208 ? -14.124 -2.032 2.561 1.00 96.94 208 SER A N 1
ATOM 1634 C CA . SER A 1 208 ? -15.102 -1.591 1.556 1.00 96.94 208 SER A CA 1
ATOM 1635 C C . SER A 1 208 ? -14.597 -0.407 0.722 1.00 96.94 208 SER A C 1
ATOM 1637 O O . SER A 1 208 ? -14.778 -0.369 -0.499 1.00 96.94 208 SER A O 1
ATOM 1639 N N . ASP A 1 209 ? -13.916 0.554 1.350 1.00 96.56 209 ASP A N 1
ATOM 1640 C CA . ASP A 1 209 ? -13.288 1.679 0.653 1.00 96.56 209 ASP A CA 1
ATOM 1641 C C . ASP A 1 209 ? -12.176 1.218 -0.301 1.00 96.56 209 ASP A C 1
ATOM 1643 O O . ASP A 1 209 ? -12.059 1.759 -1.406 1.00 96.56 209 ASP A O 1
ATOM 1647 N N . ILE A 1 210 ? -11.386 0.213 0.091 1.00 96.75 210 ILE A N 1
ATOM 1648 C CA . ILE A 1 210 ? -10.372 -0.410 -0.770 1.00 96.75 210 ILE A CA 1
ATOM 1649 C C . ILE A 1 210 ? -11.037 -1.112 -1.957 1.00 96.75 210 ILE A C 1
ATOM 1651 O O . ILE A 1 210 ? -10.671 -0.839 -3.101 1.00 96.75 210 ILE A O 1
ATOM 1655 N N . ASP A 1 211 ? -12.040 -1.952 -1.710 1.00 96.31 211 ASP A N 1
ATOM 1656 C CA . ASP A 1 211 ? -12.738 -2.708 -2.756 1.00 96.31 211 ASP A CA 1
ATOM 1657 C C . ASP A 1 211 ? -13.397 -1.756 -3.773 1.00 96.31 211 ASP A C 1
ATOM 1659 O O . ASP A 1 211 ? -13.295 -1.934 -4.991 1.00 96.31 211 ASP A O 1
ATOM 1663 N N . ARG A 1 212 ? -13.990 -0.657 -3.291 1.00 96.56 212 ARG A N 1
ATOM 1664 C CA . ARG A 1 212 ? -14.549 0.410 -4.134 1.00 96.56 212 ARG A CA 1
ATOM 1665 C C . ARG A 1 212 ? -13.481 1.140 -4.941 1.00 96.56 212 ARG A C 1
ATOM 1667 O O . ARG A 1 212 ? -13.747 1.531 -6.077 1.00 96.56 212 ARG A O 1
ATOM 1674 N N . PHE A 1 213 ? -12.308 1.377 -4.360 1.00 94.75 213 PHE A N 1
ATOM 1675 C CA . PHE A 1 213 ? -11.200 2.020 -5.056 1.00 94.75 213 PHE A CA 1
ATOM 1676 C C . PHE A 1 213 ? -10.663 1.128 -6.181 1.00 94.75 213 PHE A C 1
ATOM 1678 O O . PHE A 1 213 ? -10.434 1.631 -7.278 1.00 94.75 213 PHE A O 1
ATOM 1685 N N . ILE A 1 214 ? -10.522 -0.179 -5.931 1.00 94.62 214 ILE A N 1
ATOM 1686 C CA . ILE A 1 214 ? -10.099 -1.164 -6.937 1.00 94.62 214 ILE A CA 1
ATOM 1687 C C . ILE A 1 214 ? -11.110 -1.218 -8.083 1.00 94.62 214 ILE A C 1
ATOM 1689 O O . ILE A 1 214 ? -10.715 -1.090 -9.231 1.00 94.62 214 ILE A O 1
ATOM 1693 N N . LYS A 1 215 ? -12.415 -1.309 -7.792 1.00 93.31 215 LYS A N 1
ATOM 1694 C CA . LYS A 1 215 ? -13.465 -1.390 -8.826 1.00 93.31 215 LYS A CA 1
ATOM 1695 C C . LYS A 1 215 ? -13.502 -0.188 -9.785 1.00 93.31 215 LYS A C 1
ATOM 1697 O O . LYS A 1 215 ? -14.044 -0.294 -10.878 1.00 93.31 215 LYS A O 1
ATOM 1702 N N . ARG A 1 216 ? -13.001 0.977 -9.364 1.00 87.56 216 ARG A N 1
ATOM 1703 C CA . ARG A 1 216 ? -13.005 2.215 -10.164 1.00 87.56 216 ARG A CA 1
ATOM 1704 C C . ARG A 1 216 ? -11.752 2.400 -11.030 1.00 87.56 216 ARG A C 1
ATOM 1706 O O . ARG A 1 216 ? -11.660 3.429 -11.696 1.00 87.56 216 ARG A O 1
ATOM 1713 N N . ARG A 1 217 ? -10.785 1.484 -10.972 1.00 70.00 217 ARG A N 1
ATOM 1714 C CA . ARG A 1 217 ? -9.518 1.536 -11.714 1.00 70.00 217 ARG A CA 1
ATOM 1715 C C . ARG A 1 217 ? -9.388 0.374 -12.677 1.00 70.00 217 ARG A C 1
ATOM 1717 O O . ARG A 1 217 ? -8.695 0.595 -13.692 1.00 70.00 217 ARG A O 1
#

Sequence (217 aa):
MLSTLSPALSKQPKTVKTPFRKDPPQVTPPVASDKKTSERPPDRDRKKDIPPPRMQFDDVHRVEKATRRSLVIQAEAQNRVELFRHLPQYVHGTQLPDLESKNFHLGPMHPSVYKVGLQYLSGVISGGNAHCVAMLLAFREAIKDYSTPSTKTLNRDLTAKISSYVSFLIDCRPLSISIGNAIRFLKNRIAKLPLTLSESEAKANLQSDIDRFIKRR

Foldseek 3Di:
DDDDDDDDDDDDDDDDDDDDDDDDDDDDDDDDDDDDDDDDDDDPDDPPDDDPPDQFQVDPVSVVVLCVVQQFNFDFDPDDDPVCPRPTHGDAPPGVVSCVVCVVVLPPDPPQLVVLLVCLSNVVQDDQLSNQLSNLVSLLVVLVPDDDDPVDQQLVVNLVNLVSSVSSSCSSDNHDPSNVVSNVVLNVLSNPDDSPDDSVVSSVVSSVVSVVVSVVD

Nearest PDB structures (foldseek):
  7d44-assembly1_G  TM=8.966E-01  e=1.470E-08  Homo sapiens
  5b04-assembly1_H  TM=8.593E-01  e=5.351E-07  Schizosaccharomyces pombe 972h-
  5dbo-assembly1_C  TM=9.520E-01  e=8.236E-06  Thermochaetoides thermophila
  6i3m-assembly1_C  TM=9.292E-01  e=1.146E-04  Saccharomyces cerevisiae S288C
  2a0u-assembly1_B  TM=7.478E-01  e=1.371E-01  Leishmania major

InterPro domains:
  IPR000649 Initiation factor 2B-related [PF01008] (125-216)
  IPR037171 NagB/RpiA transferase-like [SSF100950] (109-216)

Mean predicted aligned error: 16.05 Å